Protein AF-0000000072583277 (afdb_homodimer)

pLDDT: mean 83.92, std 20.7, range [31.55, 98.88]

InterPro domains:
  IPR054241 Domain of unknown function DUF6968 [PF22302] (13-102)

Radius of gyration: 21.09 Å; Cα contacts (8 Å, |Δi|>4): 474; chains: 2; bounding box: 66×58×50 Å

Foldseek 3Di:
DLPQDDQAAWDDKDWDWDDDPPDIWIKIKTKHQKDQDPPVVQGIWIWMFMPRWDPRTIAIATDPDRVRRVLRVLQVVLVVCQVGVCVVVVHDPDGSVVVVGDHDDPPVRVCVSVVVVVVVVVVVVVVVVVVVD/DLPQDDQAAWDDKDWDWDDDPPDIWIKIKTKHQKDQDPPVVQGIWIWMFMPRWDPRTIAIATDPDRVRRVLRSLQVVLVVCQVGVCVVVVHDPDGSVVVVGDHDDPPVRVCVSVVVVVVVVVVVVVVVVVVVD

Structure (mmCIF, N/CA/C/O backbone):
data_AF-0000000072583277-model_v1
#
loop_
_entity.id
_entity.type
_entity.pdbx_description
1 polymer 'DUF6968 domain-containing protein'
#
loop_
_atom_site.group_PDB
_atom_site.id
_atom_site.type_symbol
_atom_site.label_atom_id
_atom_site.label_alt_id
_atom_site.label_comp_id
_atom_site.label_asym_id
_atom_site.label_entity_id
_atom_site.label_seq_id
_atom_site.pdbx_PDB_ins_code
_atom_site.Cartn_x
_atom_site.Cartn_y
_atom_site.Cartn_z
_atom_site.occupancy
_atom_site.B_iso_or_equiv
_atom_site.auth_seq_id
_atom_site.auth_comp_id
_atom_site.auth_asym_id
_atom_site.auth_atom_id
_atom_site.pdbx_PDB_model_num
ATOM 1 N N . MET A 1 1 ? 24.109 -17.047 -5.73 1 31.91 1 MET A N 1
ATOM 2 C CA . MET A 1 1 ? 23.344 -17.297 -4.516 1 31.91 1 MET A CA 1
ATOM 3 C C . MET A 1 1 ? 21.906 -16.828 -4.672 1 31.91 1 MET A C 1
ATOM 5 O O . MET A 1 1 ? 21.656 -15.711 -5.109 1 31.91 1 MET A O 1
ATOM 9 N N . LYS A 1 2 ? 20.953 -17.609 -5.016 1 43.53 2 LYS A N 1
ATOM 10 C CA . LYS A 1 2 ? 19.531 -17.359 -5.242 1 43.53 2 LYS A CA 1
ATOM 11 C C . LYS A 1 2 ? 18.953 -16.438 -4.172 1 43.53 2 LYS A C 1
ATOM 13 O O . LYS A 1 2 ? 18.984 -16.766 -2.986 1 43.53 2 LYS A O 1
ATOM 18 N N . ASN A 1 3 ? 19.125 -15.125 -4.168 1 52.81 3 ASN A N 1
ATOM 19 C CA . ASN A 1 3 ? 18.766 -14.266 -3.045 1 52.81 3 ASN A CA 1
ATOM 20 C C . ASN A 1 3 ? 17.297 -14.414 -2.678 1 52.81 3 ASN A C 1
ATOM 22 O O . ASN A 1 3 ? 16.422 -13.984 -3.428 1 52.81 3 ASN A O 1
ATOM 26 N N . THR A 1 4 ? 17 -15.531 -2.061 1 77.75 4 THR A N 1
ATOM 27 C CA . THR A 1 4 ? 15.68 -15.852 -1.528 1 77.75 4 THR A CA 1
ATOM 28 C C . THR A 1 4 ? 15.32 -14.914 -0.374 1 77.75 4 THR A C 1
ATOM 30 O O . THR A 1 4 ? 16.109 -14.758 0.565 1 77.75 4 THR A O 1
ATOM 33 N N . TYR A 1 5 ? 14.508 -14.008 -0.728 1 88.81 5 TYR A N 1
ATOM 34 C CA . TYR A 1 5 ? 13.992 -13.172 0.35 1 88.81 5 TYR A CA 1
ATOM 35 C C . TYR A 1 5 ? 13.148 -13.984 1.319 1 88.81 5 TYR A C 1
ATOM 37 O O . TYR A 1 5 ? 12.578 -15.016 0.941 1 88.81 5 TYR A O 1
ATOM 45 N N . ARG A 1 6 ? 13.32 -13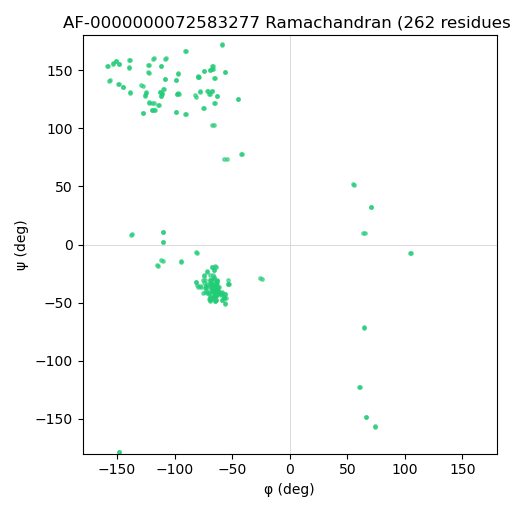.578 2.584 1 93.88 6 ARG A N 1
ATOM 46 C CA . ARG A 1 6 ? 12.43 -14.141 3.588 1 93.88 6 ARG A CA 1
ATOM 47 C C . ARG A 1 6 ? 11.281 -13.18 3.898 1 93.88 6 ARG A C 1
ATOM 49 O O . ARG A 1 6 ? 11.484 -11.969 3.984 1 93.88 6 ARG A O 1
ATOM 56 N N . LEU A 1 7 ? 10.133 -13.688 4.086 1 96.69 7 LEU A N 1
ATOM 57 C CA . LEU A 1 7 ? 8.93 -12.883 4.266 1 96.69 7 LEU A CA 1
ATOM 58 C C . LEU A 1 7 ? 8.992 -12.094 5.57 1 96.69 7 LEU A C 1
ATOM 60 O O . LEU A 1 7 ? 8.664 -10.898 5.598 1 96.69 7 LEU A O 1
ATOM 64 N N . GLY A 1 8 ? 9.539 -12.766 6.641 1 96.75 8 GLY A N 1
ATOM 65 C CA . GLY A 1 8 ? 9.531 -12.109 7.938 1 96.75 8 GLY A CA 1
ATOM 66 C C . GLY A 1 8 ? 8.141 -11.906 8.492 1 96.75 8 GLY A C 1
ATOM 67 O O . GLY A 1 8 ? 7.262 -12.758 8.32 1 96.75 8 GLY A O 1
ATOM 68 N N . THR A 1 9 ? 7.934 -10.82 9.273 1 97.88 9 THR A N 1
ATOM 69 C CA . THR A 1 9 ? 6.625 -10.531 9.852 1 97.88 9 THR A CA 1
ATOM 70 C C . THR A 1 9 ? 5.609 -10.211 8.766 1 97.88 9 THR A C 1
ATOM 72 O O . THR A 1 9 ? 5.809 -9.289 7.969 1 97.88 9 THR A O 1
ATOM 75 N N . ILE A 1 10 ? 4.562 -10.969 8.742 1 98.69 10 ILE A N 1
ATOM 76 C CA . ILE A 1 10 ? 3.5 -10.727 7.77 1 98.69 10 ILE A CA 1
ATOM 77 C C . ILE A 1 10 ? 2.635 -9.555 8.227 1 98.69 10 ILE A C 1
ATOM 79 O O . ILE A 1 10 ? 2.158 -9.539 9.367 1 98.69 10 ILE A O 1
ATOM 83 N N . ILE A 1 11 ? 2.4 -8.609 7.273 1 98.81 11 ILE A N 1
ATOM 84 C CA . ILE A 1 11 ? 1.641 -7.426 7.668 1 98.81 11 ILE A CA 1
ATOM 85 C C . ILE A 1 11 ? 0.31 -7.395 6.922 1 98.81 11 ILE A C 1
ATOM 87 O O . ILE A 1 11 ? -0.612 -6.676 7.312 1 98.81 11 ILE A O 1
ATOM 91 N N . ALA A 1 12 ? 0.167 -8.109 5.859 1 98.81 12 ALA A N 1
ATOM 92 C CA . ALA A 1 12 ? -1.067 -8.117 5.078 1 98.81 12 ALA A CA 1
ATOM 93 C C . ALA A 1 12 ? -1.178 -9.383 4.234 1 98.81 12 ALA A C 1
ATOM 95 O O . ALA A 1 12 ? -0.164 -9.984 3.869 1 98.81 12 ALA A O 1
ATOM 96 N N . GLU A 1 13 ? -2.396 -9.727 3.951 1 98.56 13 GLU A N 1
ATOM 97 C CA . GLU A 1 13 ? -2.654 -10.93 3.158 1 98.56 13 GLU A CA 1
ATOM 98 C C . GLU A 1 13 ? -3.945 -10.797 2.357 1 98.56 13 GLU A C 1
ATOM 100 O O . GLU A 1 13 ? -4.824 -10.008 2.713 1 98.56 13 GLU A O 1
ATOM 105 N N . ARG A 1 14 ? -4.02 -11.586 1.305 1 98.31 14 ARG A N 1
ATOM 106 C CA . ARG A 1 14 ? -5.215 -11.711 0.478 1 98.31 14 ARG A CA 1
ATOM 107 C C . ARG A 1 14 ? -5.328 -13.109 -0.113 1 98.31 14 ARG A C 1
ATOM 109 O O . ARG A 1 14 ? -4.328 -13.703 -0.525 1 98.31 14 ARG A O 1
ATOM 116 N N . GLU A 1 15 ? -6.492 -13.602 -0.102 1 97.75 15 GLU A N 1
ATOM 117 C CA . GLU A 1 15 ? -6.781 -14.867 -0.759 1 97.75 15 GLU A CA 1
ATOM 118 C C . GLU A 1 15 ? -7.637 -14.664 -2.004 1 97.75 15 GLU A C 1
ATOM 120 O O . GLU A 1 15 ? -8.617 -13.922 -1.973 1 97.75 15 GLU A O 1
ATOM 125 N N . ILE A 1 16 ? -7.25 -15.305 -3.057 1 97.38 16 ILE A N 1
ATOM 126 C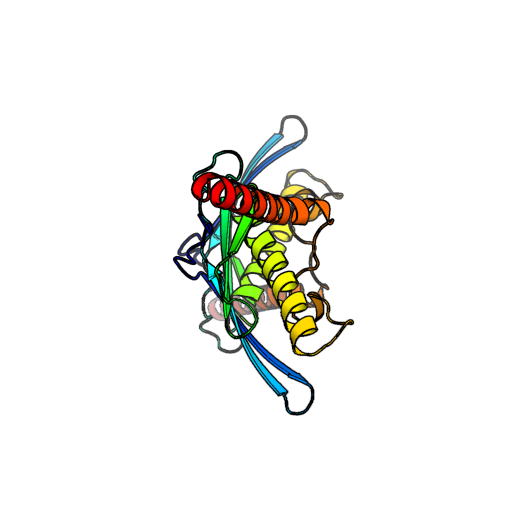 CA . ILE A 1 16 ? -7.973 -15.242 -4.32 1 97.38 16 ILE A CA 1
ATOM 127 C C . ILE A 1 16 ? -8.305 -16.656 -4.797 1 97.38 16 ILE A C 1
ATOM 129 O O . ILE A 1 16 ? -7.441 -17.531 -4.789 1 97.38 16 ILE A O 1
ATOM 133 N N . LEU A 1 17 ? -9.555 -16.859 -5.094 1 97 17 LEU A N 1
ATOM 134 C CA . LEU A 1 17 ? -9.961 -18.062 -5.824 1 97 17 LEU A CA 1
ATOM 135 C C . LEU A 1 17 ? -10.133 -17.75 -7.309 1 97 17 LEU A C 1
ATOM 137 O O . LEU A 1 17 ? -11.008 -16.984 -7.691 1 97 17 LEU A O 1
ATOM 141 N N . PHE A 1 18 ? -9.242 -18.375 -8.133 1 96.12 18 PHE A N 1
ATOM 142 C CA . PHE A 1 18 ? -9.305 -18.172 -9.57 1 96.12 18 PHE A CA 1
ATOM 143 C C . PHE A 1 18 ? -9.766 -19.438 -10.281 1 96.12 18 PHE A C 1
ATOM 145 O O . PHE A 1 18 ? -9.219 -20.516 -10.039 1 96.12 18 PHE A O 1
ATOM 152 N N . GLN A 1 19 ? -10.742 -19.203 -11.117 1 94.94 19 GLN A N 1
ATOM 153 C CA . GLN A 1 19 ? -11.32 -20.406 -11.734 1 94.94 19 GLN A CA 1
ATOM 154 C C . GLN A 1 19 ? -11.609 -20.156 -13.219 1 94.94 19 GLN A C 1
ATOM 156 O O . GLN A 1 19 ? -12.172 -19.125 -13.578 1 94.94 19 GLN A O 1
ATOM 161 N N . VAL A 1 20 ? -11.195 -21.031 -14.07 1 91.56 20 VAL A N 1
ATOM 162 C CA . VAL A 1 20 ? -11.547 -21.109 -15.484 1 91.56 20 VAL A CA 1
ATOM 163 C C . VAL A 1 20 ? -12.047 -22.516 -15.82 1 91.56 20 VAL A C 1
ATOM 165 O O . VAL A 1 20 ? -11.281 -23.484 -15.766 1 91.56 20 VAL A O 1
ATOM 168 N N . GLY A 1 21 ? -13.344 -22.672 -16.172 1 92.12 21 GLY A N 1
ATOM 169 C CA . GLY A 1 21 ? -13.914 -23.984 -16.359 1 92.12 21 GLY A CA 1
ATOM 170 C C . GLY A 1 21 ? -13.852 -24.859 -15.117 1 92.12 21 GLY A C 1
ATOM 171 O O . GLY A 1 21 ? -14.32 -24.453 -14.055 1 92.12 21 GLY A O 1
ATOM 172 N N . LYS A 1 22 ? -13.258 -25.984 -15.195 1 93.56 22 LYS A N 1
ATOM 173 C CA . LYS A 1 22 ? -13.18 -26.922 -14.086 1 93.56 22 LYS A CA 1
ATOM 174 C C . LYS A 1 22 ? -11.883 -26.75 -13.297 1 93.56 22 LYS A C 1
ATOM 176 O O . LYS A 1 22 ? -11.734 -27.281 -12.195 1 93.56 22 LYS A O 1
ATOM 181 N N . LYS A 1 23 ? -10.953 -26.031 -13.898 1 94.56 23 LYS A N 1
ATOM 182 C CA . LYS A 1 23 ? -9.664 -25.812 -13.258 1 94.56 23 LYS A CA 1
ATOM 183 C C . LYS A 1 23 ? -9.734 -24.672 -12.25 1 94.56 23 LYS A C 1
ATOM 185 O O . LYS A 1 23 ? -10.258 -23.594 -12.555 1 94.56 23 LYS A O 1
ATOM 190 N N . LYS A 1 24 ? -9.258 -24.953 -11 1 95.81 24 LYS A N 1
ATOM 191 C CA . LYS A 1 24 ? -9.328 -23.984 -9.914 1 95.81 24 LYS A CA 1
ATOM 192 C C . LYS A 1 24 ? -7.973 -23.812 -9.242 1 95.81 24 LYS A C 1
ATOM 194 O O . LYS A 1 24 ? -7.219 -24.766 -9.102 1 95.81 24 LYS A O 1
ATOM 199 N N . SER A 1 25 ? -7.605 -22.547 -8.953 1 96.31 25 SER A N 1
ATOM 200 C CA . SER A 1 25 ? -6.418 -22.219 -8.164 1 96.31 25 SER A CA 1
ATOM 201 C C . SER A 1 25 ? -6.777 -21.391 -6.938 1 96.31 25 SER A C 1
ATOM 203 O O . SER A 1 25 ? -7.441 -20.359 -7.051 1 96.31 25 SER A O 1
ATOM 205 N N . GLU A 1 26 ? -6.43 -21.891 -5.723 1 98 26 GLU A N 1
ATOM 206 C CA . GLU A 1 26 ? -6.488 -21.109 -4.488 1 98 26 GLU A CA 1
ATOM 207 C C . GLU A 1 26 ? -5.164 -20.391 -4.219 1 98 26 GLU A C 1
ATOM 209 O O . GLU A 1 26 ? -4.152 -21.047 -3.943 1 98 26 GLU A O 1
ATOM 214 N N . ILE A 1 27 ? -5.211 -19.141 -4.316 1 98.5 27 ILE A N 1
ATOM 215 C CA . ILE A 1 27 ? -3.988 -18.344 -4.293 1 98.5 27 ILE A CA 1
ATOM 216 C C . ILE A 1 27 ? -3.949 -17.5 -3.021 1 98.5 27 ILE A C 1
ATOM 218 O O . ILE A 1 27 ? -4.945 -16.875 -2.65 1 98.5 27 ILE A O 1
ATOM 222 N N . HIS A 1 28 ? -2.822 -17.531 -2.309 1 98.75 28 HIS A N 1
ATOM 223 C CA . HIS A 1 28 ? -2.611 -16.75 -1.089 1 98.75 28 HIS A CA 1
ATOM 224 C C . HIS A 1 28 ? -1.443 -15.789 -1.243 1 98.75 28 HIS A C 1
ATOM 226 O O . HIS A 1 28 ? -0.311 -16.203 -1.493 1 98.75 28 HIS A O 1
ATOM 232 N N . ILE A 1 29 ? -1.712 -14.5 -1.182 1 98.75 29 ILE A N 1
ATOM 233 C CA . ILE A 1 29 ? -0.699 -13.453 -1.266 1 98.75 29 ILE A CA 1
ATOM 234 C C . ILE A 1 29 ? -0.325 -12.977 0.138 1 98.75 29 ILE A C 1
ATOM 236 O O . ILE A 1 29 ? -1.2 -12.648 0.942 1 98.75 29 ILE A O 1
ATOM 240 N N . LYS A 1 30 ? 0.924 -12.93 0.442 1 98.88 30 LYS A N 1
ATOM 241 C CA . LYS A 1 30 ? 1.442 -12.492 1.734 1 98.88 30 LYS A CA 1
ATOM 242 C C . LYS A 1 30 ? 2.451 -11.359 1.568 1 98.88 30 LYS A C 1
ATOM 244 O O . LYS A 1 30 ? 3.355 -11.438 0.735 1 98.88 30 LYS A O 1
ATOM 249 N N . ILE A 1 31 ? 2.252 -10.344 2.322 1 98.88 31 ILE A N 1
ATOM 250 C CA . ILE A 1 31 ? 3.139 -9.188 2.311 1 98.88 31 ILE A CA 1
ATOM 251 C C . ILE A 1 31 ? 3.9 -9.109 3.631 1 98.88 31 ILE A C 1
ATOM 253 O O . ILE A 1 31 ? 3.297 -9.148 4.707 1 98.88 31 ILE A O 1
ATOM 257 N N . GLY A 1 32 ? 5.152 -9.008 3.533 1 98.75 32 GLY A N 1
ATOM 258 C CA . GLY A 1 32 ? 5.98 -8.852 4.719 1 98.75 32 GLY A CA 1
ATOM 259 C C . GLY A 1 32 ? 6.215 -7.398 5.094 1 98.75 32 GLY A C 1
ATOM 260 O O . GLY A 1 32 ? 5.906 -6.492 4.316 1 98.75 32 GLY A O 1
ATOM 261 N N . LYS A 1 33 ? 6.711 -7.227 6.289 1 98.81 33 LYS A N 1
ATOM 262 C CA . LYS A 1 33 ? 7.07 -5.883 6.738 1 98.81 33 LYS A CA 1
ATOM 263 C C . LYS A 1 33 ? 8.297 -5.363 5.992 1 98.81 33 LYS A C 1
ATOM 265 O O . LYS A 1 33 ? 9.305 -6.062 5.879 1 98.81 33 LYS A O 1
ATOM 270 N N . PRO A 1 34 ? 8.188 -4.125 5.441 1 98.56 34 PRO A N 1
ATOM 271 C CA . PRO A 1 34 ? 9.367 -3.553 4.797 1 98.56 34 PRO A CA 1
ATOM 272 C C . PRO A 1 34 ? 10.578 -3.488 5.73 1 98.56 34 PRO A C 1
ATOM 274 O O . PRO A 1 34 ? 10.414 -3.295 6.938 1 98.56 34 PRO A O 1
ATOM 277 N N . LYS A 1 35 ? 11.75 -3.623 5.078 1 97.19 35 LYS A N 1
ATOM 278 C CA . LYS A 1 35 ? 13.008 -3.609 5.82 1 97.19 35 LYS A CA 1
ATOM 279 C C . LYS A 1 35 ? 14.07 -2.818 5.07 1 97.19 35 LYS A C 1
ATOM 281 O O . LYS A 1 35 ? 14 -2.664 3.85 1 97.19 35 LYS A O 1
ATOM 286 N N . LEU A 1 36 ? 15.055 -2.4 5.875 1 95.81 36 LEU A N 1
ATOM 287 C CA . LEU A 1 36 ? 16.234 -1.824 5.25 1 95.81 36 LEU A CA 1
ATOM 288 C C . LEU A 1 36 ? 17.062 -2.902 4.559 1 95.81 36 LEU A C 1
ATOM 290 O O . LEU A 1 36 ? 17.25 -3.994 5.098 1 95.81 36 LEU A O 1
ATOM 294 N N . HIS A 1 37 ? 17.406 -2.531 3.32 1 91.69 37 HIS A N 1
ATOM 295 C CA . HIS A 1 37 ? 18.281 -3.453 2.59 1 91.69 37 HIS A CA 1
ATOM 296 C C . HIS A 1 37 ? 19.734 -3.303 3.021 1 91.69 37 HIS A C 1
ATOM 298 O O . HIS A 1 37 ? 20.203 -2.189 3.275 1 91.69 37 HIS A O 1
ATOM 304 N N . PRO A 1 38 ? 20.438 -4.422 3.049 1 87.56 38 PRO A N 1
ATOM 305 C CA . PRO A 1 38 ? 21.859 -4.324 3.428 1 87.56 38 PRO A CA 1
ATOM 306 C C . PRO A 1 38 ? 22.672 -3.498 2.441 1 87.56 38 PRO A C 1
ATOM 308 O O . PRO A 1 38 ? 23.656 -2.871 2.828 1 87.56 38 PRO A O 1
ATOM 311 N N . ASP A 1 39 ? 22.297 -3.584 1.162 1 85 39 ASP A N 1
ATOM 312 C CA . ASP A 1 39 ? 22.922 -2.752 0.135 1 85 39 ASP A CA 1
ATOM 313 C C . ASP A 1 39 ? 22.422 -1.312 0.218 1 85 39 ASP A C 1
ATOM 315 O O . ASP A 1 39 ? 21.234 -1.052 0.015 1 85 39 ASP A O 1
ATOM 319 N N . PRO A 1 40 ? 23.297 -0.367 0.481 1 83.44 40 PRO A N 1
ATOM 320 C CA . PRO A 1 40 ? 22.875 1.022 0.686 1 83.44 40 PRO A CA 1
ATOM 321 C C . PRO A 1 40 ? 22.266 1.645 -0.566 1 83.44 40 PRO A C 1
ATOM 323 O O . PRO A 1 40 ? 21.578 2.664 -0.478 1 83.44 40 PRO A O 1
ATOM 326 N N . VAL A 1 41 ? 22.516 1.048 -1.737 1 82.31 41 VAL A N 1
ATOM 327 C CA . VAL A 1 41 ? 21.953 1.561 -2.979 1 82.31 41 VAL A CA 1
ATOM 328 C C . VAL A 1 41 ? 20.453 1.252 -3.031 1 82.31 41 VAL A C 1
ATOM 330 O O . VAL A 1 41 ? 19.656 2.082 -3.475 1 82.31 41 VAL A O 1
ATOM 333 N N . ILE A 1 42 ? 19.844 0.098 -2.527 1 77.94 42 ILE A N 1
ATOM 334 C CA . ILE A 1 42 ? 18.469 -0.362 -2.586 1 77.94 42 ILE A CA 1
ATOM 335 C C . ILE A 1 42 ? 17.641 0.329 -1.498 1 77.94 42 ILE A C 1
ATOM 337 O O . ILE A 1 42 ? 16.5 0.722 -1.73 1 77.94 42 ILE A O 1
ATOM 341 N N . ARG A 1 43 ? 18.203 0.653 -0.368 1 89.12 43 ARG A N 1
ATOM 342 C CA . ARG A 1 43 ? 17.703 1.31 0.831 1 89.12 43 ARG A CA 1
ATOM 343 C C . ARG A 1 43 ? 16.625 0.46 1.507 1 89.12 43 ARG A C 1
ATOM 345 O O . ARG A 1 43 ? 16.938 -0.333 2.4 1 89.12 43 ARG A O 1
ATOM 352 N N . TRP A 1 44 ? 15.383 0.386 0.849 1 96.19 44 TRP A N 1
ATOM 353 C CA . TRP A 1 44 ? 14.305 -0.381 1.465 1 96.19 44 TRP A CA 1
ATOM 354 C C . TRP A 1 44 ? 13.812 -1.479 0.527 1 96.19 44 TRP A C 1
ATOM 356 O O . TRP A 1 44 ? 13.883 -1.336 -0.696 1 96.19 44 TRP A O 1
ATOM 366 N N . TYR A 1 45 ? 13.383 -2.57 1.131 1 96.38 45 TYR A N 1
ATOM 367 C CA . TYR A 1 45 ? 12.641 -3.553 0.348 1 96.38 45 TYR A CA 1
ATOM 368 C C . TYR A 1 45 ? 11.469 -4.109 1.146 1 96.38 45 TYR A C 1
ATOM 370 O O . TYR A 1 45 ? 11.477 -4.082 2.379 1 96.38 45 TYR A O 1
ATOM 378 N N . CYS A 1 46 ? 10.438 -4.531 0.49 1 98.38 46 CYS A N 1
ATOM 379 C CA . CYS A 1 46 ? 9.258 -5.195 1.04 1 98.38 46 CYS A CA 1
ATOM 380 C C . CYS A 1 46 ? 9.125 -6.609 0.495 1 98.38 46 CYS A C 1
ATOM 382 O O . CYS A 1 46 ? 8.953 -6.805 -0.71 1 98.38 46 CYS A O 1
ATOM 384 N N . PRO A 1 47 ? 9.242 -7.594 1.402 1 98.25 47 PRO A N 1
ATOM 385 C CA . PRO A 1 47 ? 9.094 -8.969 0.928 1 98.25 47 PRO A CA 1
ATOM 386 C C . PRO A 1 47 ? 7.641 -9.336 0.63 1 98.25 47 PRO A C 1
ATOM 388 O O . PRO A 1 47 ? 6.723 -8.805 1.263 1 98.25 47 PRO A O 1
ATOM 391 N N . LEU A 1 48 ? 7.453 -10.219 -0.337 1 98.5 48 LEU A N 1
ATOM 392 C CA . LEU A 1 48 ? 6.137 -10.766 -0.644 1 98.5 48 LEU A CA 1
ATOM 393 C C . LEU A 1 48 ? 6.25 -12.195 -1.16 1 98.5 48 LEU A C 1
ATOM 395 O O . LEU A 1 48 ? 7.305 -12.602 -1.653 1 98.5 48 LEU A O 1
ATOM 399 N N . GLN A 1 49 ? 5.211 -12.867 -0.982 1 98.38 49 GLN A N 1
ATOM 400 C CA . GLN A 1 49 ? 5.141 -14.25 -1.432 1 98.38 49 GLN A CA 1
ATOM 401 C C . GLN A 1 49 ? 3.742 -14.602 -1.926 1 98.38 49 GLN A C 1
ATOM 403 O O . GLN A 1 49 ? 2.746 -14.18 -1.333 1 98.38 49 GLN A O 1
ATOM 408 N N . ILE A 1 50 ? 3.711 -15.273 -3.025 1 98.31 50 ILE A N 1
ATOM 409 C CA . ILE A 1 50 ? 2.463 -15.789 -3.576 1 98.31 50 ILE A CA 1
ATOM 410 C C . ILE A 1 50 ? 2.479 -17.312 -3.547 1 98.31 50 ILE A C 1
ATOM 412 O O . ILE A 1 50 ? 3.375 -17.953 -4.113 1 98.31 50 ILE A O 1
ATOM 416 N N . ILE A 1 51 ? 1.517 -17.828 -2.848 1 98.25 51 ILE A N 1
ATOM 417 C CA . ILE A 1 51 ? 1.413 -19.281 -2.691 1 98.25 51 ILE A CA 1
ATOM 418 C C . ILE A 1 51 ? 0.222 -19.797 -3.492 1 98.25 51 ILE A C 1
ATOM 420 O O . ILE A 1 51 ? -0.838 -19.172 -3.52 1 98.25 51 ILE A O 1
ATOM 424 N N . GLY A 1 52 ? 0.366 -20.938 -4.09 1 97.81 52 GLY A N 1
ATOM 425 C CA . GLY A 1 52 ? -0.738 -21.578 -4.781 1 97.81 52 GLY A CA 1
ATOM 426 C C . GLY A 1 52 ? -0.627 -21.484 -6.293 1 97.81 52 GLY A C 1
ATOM 427 O O . GLY A 1 52 ? -1.432 -22.078 -7.016 1 97.81 52 GLY A O 1
ATOM 428 N N . ILE A 1 53 ? 0.385 -20.703 -6.762 1 96.38 53 ILE A N 1
ATOM 429 C CA . ILE A 1 53 ? 0.612 -20.578 -8.195 1 96.38 53 ILE A CA 1
ATOM 430 C C . ILE A 1 53 ? 2.059 -20.172 -8.461 1 96.38 53 ILE A C 1
ATOM 432 O O . ILE A 1 53 ? 2.658 -19.438 -7.668 1 96.38 53 ILE A O 1
ATOM 436 N N . GLY A 1 54 ? 2.664 -20.703 -9.445 1 93.75 54 GLY A N 1
ATOM 437 C CA . GLY A 1 54 ? 4.02 -20.312 -9.805 1 93.75 54 GLY A CA 1
ATOM 438 C C . GLY A 1 54 ? 5.066 -20.844 -8.852 1 93.75 54 GLY A C 1
ATOM 439 O O . GLY A 1 54 ? 4.922 -21.953 -8.312 1 93.75 54 GLY A O 1
ATOM 440 N N . SER A 1 55 ? 6.273 -20.25 -8.727 1 91.81 55 SER A N 1
ATOM 441 C CA . SER A 1 55 ? 7.418 -20.75 -7.973 1 91.81 55 SER A CA 1
ATOM 442 C C . SER A 1 55 ? 7.184 -20.641 -6.473 1 91.81 55 SER A C 1
ATOM 444 O O . SER A 1 55 ? 7.809 -21.344 -5.684 1 91.81 55 SER A O 1
ATOM 446 N N . GLU A 1 56 ? 6.441 -19.922 -5.941 1 95.44 56 GLU A N 1
ATOM 447 C CA . GLU A 1 56 ? 6.047 -19.641 -4.566 1 95.44 56 GLU A CA 1
ATOM 448 C C . GLU A 1 56 ? 7.215 -19.094 -3.758 1 95.44 56 GLU A C 1
ATOM 450 O O . GLU A 1 56 ? 7.156 -19.031 -2.527 1 95.44 56 GLU A O 1
ATOM 455 N N . LYS A 1 57 ? 8.289 -18.766 -4.434 1 95.69 57 LYS A N 1
ATOM 456 C CA . LYS A 1 57 ? 9.406 -18.125 -3.75 1 95.69 57 LYS A CA 1
ATOM 457 C C . LYS A 1 57 ? 9.039 -16.734 -3.27 1 95.69 57 LYS A C 1
ATOM 459 O O . LYS A 1 57 ? 8.148 -16.094 -3.834 1 95.69 57 LYS A O 1
ATOM 464 N N . ALA A 1 58 ? 9.727 -16.297 -2.215 1 97.06 58 ALA A N 1
ATOM 465 C CA . ALA A 1 58 ? 9.555 -14.914 -1.768 1 97.06 58 ALA A CA 1
ATOM 466 C C . ALA A 1 58 ? 10.344 -13.953 -2.643 1 97.06 58 ALA A C 1
ATOM 468 O O . ALA A 1 58 ? 11.43 -14.289 -3.133 1 97.06 58 ALA A O 1
ATOM 469 N N . HIS A 1 59 ? 9.773 -12.82 -2.855 1 96.06 59 HIS A N 1
ATOM 470 C CA . HIS A 1 59 ? 10.375 -11.742 -3.637 1 96.06 59 HIS A CA 1
ATOM 471 C C . HIS A 1 59 ? 10.586 -10.492 -2.787 1 96.06 59 HIS A C 1
ATOM 473 O O . HIS A 1 59 ? 10.031 -10.383 -1.689 1 96.06 59 HIS A O 1
ATOM 479 N N . GLY A 1 60 ? 11.406 -9.664 -3.211 1 95.31 60 GLY A N 1
ATOM 480 C CA . GLY A 1 60 ? 11.609 -8.359 -2.596 1 95.31 60 GLY A CA 1
ATOM 481 C C . GLY A 1 60 ? 11.32 -7.203 -3.535 1 95.31 60 GLY A C 1
ATOM 482 O O . GLY A 1 60 ? 11.891 -7.125 -4.625 1 95.31 60 GLY A O 1
ATOM 483 N N . ALA A 1 61 ? 10.422 -6.348 -3.174 1 96.31 61 ALA A N 1
ATOM 484 C CA . ALA A 1 61 ? 10.148 -5.133 -3.932 1 96.31 61 ALA A CA 1
ATOM 485 C C . ALA A 1 61 ? 10.891 -3.936 -3.342 1 96.31 61 ALA A C 1
ATOM 487 O O . ALA A 1 61 ? 10.75 -3.633 -2.154 1 96.31 61 ALA A O 1
ATOM 488 N N . PHE A 1 62 ? 11.578 -3.209 -4.156 1 95.19 62 PHE A N 1
ATOM 489 C CA . PHE A 1 62 ? 12.469 -2.166 -3.66 1 95.19 62 PHE A CA 1
ATOM 490 C C . PHE A 1 62 ? 11.789 -0.804 -3.707 1 95.19 62 PHE A C 1
ATOM 492 O O . PHE A 1 62 ? 10.977 -0.54 -4.598 1 95.19 62 PHE A O 1
ATOM 499 N N . GLY A 1 63 ? 12.172 0.039 -2.689 1 93.62 63 GLY A N 1
ATOM 500 C CA . GLY A 1 63 ? 11.641 1.39 -2.627 1 93.62 63 GLY A CA 1
ATOM 501 C C . GLY A 1 63 ? 12.562 2.365 -1.919 1 93.62 63 GLY A C 1
ATOM 502 O O . GLY A 1 63 ? 13.398 1.96 -1.107 1 93.62 63 GLY A O 1
ATOM 503 N N . SER A 1 64 ? 12.406 3.623 -2.25 1 93.81 64 SER A N 1
ATOM 504 C CA . SER A 1 64 ? 13.227 4.672 -1.654 1 93.81 64 SER A CA 1
ATOM 505 C C . SER A 1 64 ? 12.945 4.816 -0.162 1 93.81 64 SER A C 1
ATOM 507 O O . SER A 1 64 ? 13.789 5.305 0.591 1 93.81 64 SER A O 1
ATOM 509 N N . ASP A 1 65 ? 11.812 4.395 0.322 1 95.88 65 ASP A N 1
ATOM 510 C CA . ASP A 1 65 ? 11.422 4.297 1.727 1 95.88 65 ASP A CA 1
ATOM 511 C C . ASP A 1 65 ? 10.469 3.129 1.953 1 95.88 65 ASP A C 1
ATOM 513 O O . ASP A 1 65 ? 10.156 2.383 1.021 1 95.88 65 ASP A O 1
ATOM 517 N N . SER A 1 66 ? 10.055 2.99 3.186 1 98.31 66 SER A N 1
ATOM 518 C CA . SER A 1 66 ? 9.25 1.826 3.523 1 98.31 66 SER A CA 1
ATOM 519 C C . SER A 1 66 ? 7.863 1.91 2.883 1 98.31 66 SER A C 1
ATOM 521 O O . SER A 1 66 ? 7.293 0.89 2.494 1 98.31 66 SER A O 1
ATOM 523 N N . ILE A 1 67 ? 7.277 3.117 2.668 1 98.5 67 ILE A N 1
ATOM 524 C CA . ILE A 1 67 ? 5.98 3.285 2.02 1 98.5 67 ILE A CA 1
ATOM 525 C C . ILE A 1 67 ? 6.098 2.928 0.539 1 98.5 67 ILE A C 1
ATOM 527 O O . ILE A 1 67 ? 5.285 2.162 0.015 1 98.5 67 ILE A O 1
ATOM 531 N N . ARG A 1 68 ? 7.113 3.42 -0.114 1 96.62 68 ARG A N 1
ATOM 532 C CA . ARG A 1 68 ? 7.316 3.119 -1.527 1 96.62 68 ARG A CA 1
ATOM 533 C C . ARG A 1 68 ? 7.57 1.632 -1.74 1 96.62 68 ARG A C 1
ATOM 535 O O . ARG A 1 68 ? 7.125 1.057 -2.736 1 96.62 68 ARG A O 1
ATOM 542 N N . ALA A 1 69 ? 8.289 1.035 -0.814 1 97.56 69 ALA A N 1
ATOM 543 C CA . ALA A 1 69 ? 8.555 -0.396 -0.925 1 97.56 69 ALA A CA 1
ATOM 544 C C . ALA A 1 69 ? 7.258 -1.2 -0.9 1 97.56 69 ALA A C 1
ATOM 546 O O . ALA A 1 69 ? 7.102 -2.16 -1.659 1 97.56 69 ALA A O 1
ATOM 547 N N . ILE A 1 70 ? 6.32 -0.818 -0.029 1 98.56 70 ILE A N 1
ATOM 548 C CA . ILE A 1 70 ? 5.039 -1.512 0.034 1 98.56 70 ILE A CA 1
ATOM 549 C C . ILE A 1 70 ? 4.281 -1.312 -1.274 1 98.56 70 ILE A C 1
ATOM 551 O O . ILE A 1 70 ? 3.707 -2.26 -1.818 1 98.56 70 ILE A O 1
ATOM 555 N N . GLU A 1 71 ? 4.277 -0.082 -1.756 1 96.69 71 GLU A N 1
ATOM 556 C CA . GLU A 1 71 ? 3.615 0.193 -3.027 1 96.69 71 GLU A CA 1
ATOM 557 C C . GLU A 1 71 ? 4.176 -0.688 -4.141 1 96.69 71 GLU A C 1
ATOM 559 O O . GLU A 1 71 ? 3.418 -1.24 -4.941 1 96.69 71 GLU A O 1
ATOM 564 N N . MET A 1 72 ? 5.457 -0.82 -4.148 1 96.12 72 MET A N 1
ATOM 565 C CA . MET A 1 72 ? 6.109 -1.638 -5.168 1 96.12 72 MET A CA 1
ATOM 566 C C . MET A 1 72 ? 5.77 -3.113 -4.984 1 96.12 72 MET A C 1
ATOM 568 O O . MET A 1 72 ? 5.625 -3.848 -5.961 1 96.12 72 MET A O 1
ATOM 572 N N . ALA A 1 73 ? 5.629 -3.512 -3.779 1 97.88 73 ALA A N 1
ATOM 573 C CA . ALA A 1 73 ? 5.262 -4.898 -3.506 1 97.88 73 ALA A CA 1
ATOM 574 C C . ALA A 1 73 ? 3.873 -5.219 -4.047 1 97.88 73 ALA A C 1
ATOM 576 O O . ALA A 1 73 ? 3.643 -6.305 -4.586 1 97.88 73 ALA A O 1
ATOM 577 N N . PHE A 1 74 ? 2.9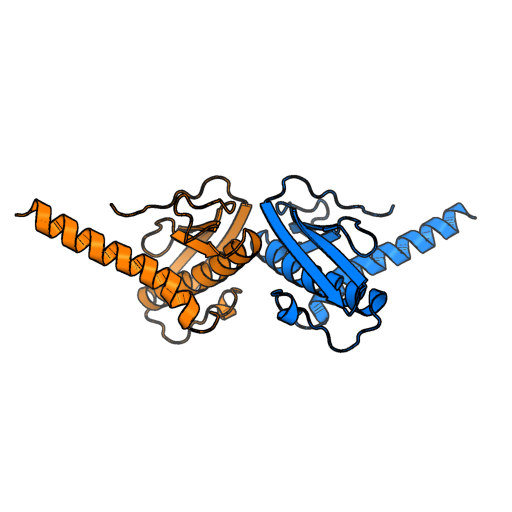9 -4.258 -3.898 1 97.94 74 PHE A N 1
ATOM 578 C CA . PHE A 1 74 ? 1.645 -4.469 -4.422 1 97.94 74 PHE A CA 1
ATOM 579 C C . PHE A 1 74 ? 1.663 -4.562 -5.941 1 97.94 74 PHE A C 1
ATOM 581 O O . PHE A 1 74 ? 0.995 -5.422 -6.523 1 97.94 74 PHE A O 1
ATOM 588 N N . GLN A 1 75 ? 2.424 -3.738 -6.531 1 96.62 75 GLN A N 1
ATOM 589 C CA . GLN A 1 75 ? 2.551 -3.787 -7.984 1 96.62 75 GLN A CA 1
ATOM 590 C C . GLN A 1 75 ? 3.176 -5.102 -8.438 1 96.62 75 GLN A C 1
ATOM 592 O O . GLN A 1 75 ? 2.689 -5.734 -9.383 1 96.62 75 GLN A O 1
ATOM 597 N N . MET A 1 76 ? 4.199 -5.48 -7.754 1 96.69 76 MET A N 1
ATOM 598 C CA . MET A 1 76 ? 4.898 -6.719 -8.086 1 96.69 76 MET A CA 1
ATOM 599 C C . MET A 1 76 ? 3.979 -7.922 -7.918 1 96.69 76 MET A C 1
ATOM 601 O O . MET A 1 76 ? 3.965 -8.82 -8.766 1 96.69 76 MET A O 1
ATOM 605 N N . ALA A 1 77 ? 3.213 -7.934 -6.855 1 97.69 77 ALA A N 1
ATOM 606 C CA . ALA A 1 77 ? 2.268 -9.023 -6.637 1 97.69 77 ALA A CA 1
ATOM 607 C C . ALA A 1 77 ? 1.306 -9.164 -7.812 1 97.69 77 ALA A C 1
ATOM 609 O O . ALA A 1 77 ? 1.075 -10.266 -8.312 1 97.69 77 ALA A O 1
ATOM 610 N N . GLY A 1 78 ? 0.763 -7.992 -8.266 1 97 78 GLY A N 1
ATOM 611 C CA . GLY A 1 78 ? -0.137 -8.016 -9.406 1 97 78 GLY A CA 1
ATOM 612 C C . GLY A 1 78 ? 0.504 -8.57 -10.656 1 97 78 GLY A C 1
ATOM 613 O O . GLY A 1 78 ? -0.097 -9.391 -11.359 1 97 78 GLY A O 1
ATOM 614 N N . LEU A 1 79 ? 1.708 -8.164 -10.898 1 96.12 79 LEU A N 1
ATOM 615 C CA . LEU A 1 79 ? 2.42 -8.586 -12.102 1 96.12 79 LEU A CA 1
ATOM 616 C C . LEU A 1 79 ? 2.719 -10.078 -12.055 1 96.12 79 LEU A C 1
ATOM 618 O O . LEU A 1 79 ? 2.537 -10.781 -13.055 1 96.12 79 LEU A O 1
ATOM 622 N N . LEU A 1 80 ? 3.188 -10.523 -10.906 1 96.69 80 LEU A N 1
ATOM 623 C CA . LEU A 1 80 ? 3.502 -11.938 -10.75 1 96.69 80 LEU A CA 1
ATOM 624 C C . LEU A 1 80 ? 2.252 -12.789 -10.914 1 96.69 80 LEU A C 1
ATOM 626 O O . LEU A 1 80 ? 2.289 -13.828 -11.578 1 96.69 80 LEU A O 1
ATOM 630 N N . LEU A 1 81 ? 1.142 -12.32 -10.391 1 97.19 81 LEU A N 1
ATOM 631 C CA . LEU A 1 81 ? -0.117 -13.055 -10.484 1 97.19 81 LEU A CA 1
ATOM 632 C C . LEU A 1 81 ? -0.579 -13.156 -11.938 1 97.19 81 LEU A C 1
ATOM 634 O O . LEU A 1 81 ? -0.948 -14.234 -12.398 1 97.19 81 LEU A O 1
ATOM 638 N N . VAL A 1 82 ? -0.564 -12.031 -12.586 1 96.38 82 VAL A N 1
ATOM 639 C CA . VAL A 1 82 ? -0.995 -12.008 -13.984 1 96.38 82 VAL A CA 1
ATOM 640 C C . VAL A 1 82 ? -0.129 -12.953 -14.805 1 96.38 82 VAL A C 1
ATOM 642 O O . VAL A 1 82 ? -0.646 -13.758 -15.586 1 96.38 82 VAL A O 1
ATOM 645 N N . ARG A 1 83 ? 1.187 -12.859 -14.633 1 96.5 83 ARG A N 1
ATOM 646 C CA . ARG A 1 83 ? 2.125 -13.711 -15.359 1 96.5 83 ARG A CA 1
ATOM 647 C C . ARG A 1 83 ? 1.819 -15.188 -15.125 1 96.5 83 ARG A C 1
ATOM 649 O O . ARG A 1 83 ? 1.672 -15.953 -16.078 1 96.5 83 ARG A O 1
ATOM 656 N N . ASP A 1 84 ? 1.694 -15.578 -13.867 1 96.88 84 ASP A N 1
ATOM 657 C CA . ASP A 1 84 ? 1.569 -16.984 -13.516 1 96.88 84 ASP A CA 1
ATOM 658 C C . ASP A 1 84 ? 0.19 -17.531 -13.891 1 96.88 84 ASP A C 1
ATOM 660 O O . ASP A 1 84 ? 0.066 -18.656 -14.352 1 96.88 84 ASP A O 1
ATOM 664 N N . ILE A 1 85 ? -0.859 -16.703 -13.711 1 96.88 85 ILE A N 1
ATOM 665 C CA . ILE A 1 85 ? -2.209 -17.141 -14.055 1 96.88 85 ILE A CA 1
ATOM 666 C C . ILE A 1 85 ? -2.338 -17.281 -15.562 1 96.88 85 ILE A C 1
ATOM 668 O O . ILE A 1 85 ? -2.879 -18.266 -16.062 1 96.88 85 ILE A O 1
ATOM 672 N N . GLN A 1 86 ? -1.868 -16.266 -16.266 1 96.81 86 GLN A N 1
ATOM 673 C CA . GLN A 1 86 ? -1.957 -16.328 -17.734 1 96.81 86 GLN A CA 1
ATOM 674 C C . GLN A 1 86 ? -1.229 -17.547 -18.281 1 96.81 86 GLN A C 1
ATOM 676 O O . GLN A 1 86 ? -1.722 -18.203 -19.203 1 96.81 86 GLN A O 1
ATOM 681 N N . LYS A 1 87 ? -0.102 -17.812 -17.719 1 96.31 87 LYS A N 1
ATOM 682 C CA . LYS A 1 87 ? 0.664 -18.984 -18.141 1 96.31 87 LYS A CA 1
ATOM 683 C C . LYS A 1 87 ? -0.091 -20.266 -17.844 1 96.31 87 LYS A C 1
ATOM 685 O O . LYS A 1 87 ? -0.209 -21.141 -18.703 1 96.31 87 LYS A O 1
ATOM 690 N N . LEU A 1 88 ? -0.611 -20.375 -16.625 1 96.06 88 LEU A N 1
ATOM 691 C CA . LEU A 1 88 ? -1.25 -21.609 -16.172 1 96.06 88 LEU A CA 1
ATOM 692 C C . LEU A 1 88 ? -2.561 -21.844 -16.922 1 96.06 88 LEU A C 1
ATOM 694 O O . LEU A 1 88 ? -2.893 -22.984 -17.25 1 96.06 88 LEU A O 1
ATOM 698 N N . TYR A 1 89 ? -3.244 -20.812 -17.266 1 96.06 89 TYR A N 1
ATOM 699 C CA . TYR A 1 89 ? -4.586 -20.953 -17.828 1 96.06 89 TYR A CA 1
ATOM 700 C C . TYR A 1 89 ? -4.602 -20.594 -19.312 1 96.06 89 TYR A C 1
ATOM 702 O O . TYR A 1 89 ? -5.656 -20.609 -19.938 1 96.06 89 TYR A O 1
ATOM 710 N N . ASN A 1 90 ? -3.447 -20.297 -19.75 1 95.25 90 ASN A N 1
ATOM 711 C CA . ASN A 1 90 ? -3.305 -19.938 -21.156 1 95.25 90 ASN A CA 1
ATOM 712 C C . ASN A 1 90 ? -4.23 -18.781 -21.547 1 95.25 90 ASN A C 1
ATOM 714 O O . ASN A 1 90 ? -4.996 -18.891 -22.5 1 95.25 90 ASN A O 1
ATOM 718 N N . LEU A 1 91 ? -4.133 -17.703 -20.734 1 95.19 91 LEU A N 1
ATOM 719 C CA . LEU A 1 91 ? -4.887 -16.469 -20.969 1 95.19 91 LEU A CA 1
ATOM 720 C C . LEU A 1 91 ? -3.967 -15.359 -21.453 1 95.19 91 LEU A C 1
ATOM 722 O O . LEU A 1 91 ? -2.748 -15.438 -21.297 1 95.19 91 LEU A O 1
ATOM 726 N N . ASN A 1 92 ? -4.605 -14.305 -22.125 1 94.88 92 ASN A N 1
ATOM 727 C CA . ASN A 1 92 ? -3.785 -13.188 -22.594 1 94.88 92 ASN A CA 1
ATOM 728 C C . ASN A 1 92 ? -4.457 -11.844 -22.312 1 94.88 92 ASN A C 1
ATOM 730 O O . ASN A 1 92 ? -3.992 -10.805 -22.781 1 94.88 92 ASN A O 1
ATOM 734 N N . TRP A 1 93 ? -5.527 -11.859 -21.562 1 95.38 93 TRP A N 1
ATOM 735 C CA . TRP A 1 93 ? -6.301 -10.633 -21.375 1 95.38 93 TRP A CA 1
ATOM 736 C C . TRP A 1 93 ? -6.184 -10.133 -19.938 1 95.38 93 TRP A C 1
ATOM 738 O O . TRP A 1 93 ? -6.602 -9.016 -19.625 1 95.38 93 TRP A O 1
ATOM 748 N N . LEU A 1 94 ? -5.676 -10.922 -19 1 95.31 94 LEU A N 1
ATOM 749 C CA . LEU A 1 94 ? -5.672 -10.625 -17.578 1 95.31 94 LEU A CA 1
ATOM 750 C C . LEU A 1 94 ? -4.75 -9.445 -17.266 1 95.31 94 LEU A C 1
ATOM 752 O O . LEU A 1 94 ? -3.639 -9.375 -17.797 1 95.31 94 LEU A O 1
ATOM 756 N N . LYS A 1 95 ? -5.289 -8.547 -16.5 1 95.56 95 LYS A N 1
ATOM 757 C CA . LYS A 1 95 ? -4.523 -7.402 -16.016 1 95.56 95 LYS A CA 1
ATOM 758 C C . LYS A 1 95 ? -4.531 -7.336 -14.492 1 95.56 95 LYS A C 1
ATOM 760 O O . LYS A 1 95 ? -5.445 -7.859 -13.852 1 95.56 95 LYS A O 1
ATOM 765 N N . PRO A 1 96 ? -3.479 -6.695 -13.922 1 96.38 96 PRO A N 1
ATOM 766 C CA . PRO A 1 96 ? -3.43 -6.594 -12.461 1 96.38 96 PRO A CA 1
ATOM 767 C C . PRO A 1 96 ? -4.703 -5.996 -11.867 1 96.38 96 PRO A C 1
ATOM 769 O O . PRO A 1 96 ? -5.16 -6.434 -10.812 1 96.38 96 PRO A O 1
ATOM 772 N N . GLU A 1 97 ? -5.32 -5.082 -12.578 1 93.88 97 GLU A N 1
ATOM 773 C CA . GLU A 1 97 ? -6.508 -4.391 -12.086 1 93.88 97 GLU A CA 1
ATOM 774 C C . GLU A 1 97 ? -7.68 -5.352 -11.93 1 93.88 97 GLU A C 1
ATOM 776 O O . GLU A 1 97 ? -8.555 -5.137 -11.086 1 93.88 97 GLU A O 1
ATOM 781 N N . HIS A 1 98 ? -7.672 -6.383 -12.719 1 94.88 98 HIS A N 1
ATOM 782 C CA . HIS A 1 98 ? -8.719 -7.395 -12.609 1 94.88 98 HIS A CA 1
ATOM 783 C C . HIS A 1 98 ? -8.609 -8.164 -11.297 1 94.88 98 HIS A C 1
ATOM 785 O O . HIS A 1 98 ? -9.57 -8.805 -10.867 1 94.88 98 HIS A O 1
ATOM 791 N N . LEU A 1 99 ? -7.422 -8.094 -10.695 1 94.75 99 LEU A N 1
ATOM 792 C CA . LEU A 1 99 ? -7.156 -8.82 -9.461 1 94.75 99 LEU A CA 1
ATOM 793 C C . LEU A 1 99 ? -7.02 -7.863 -8.281 1 94.75 99 LEU A C 1
ATOM 795 O O . LEU A 1 99 ? -6.488 -8.234 -7.234 1 94.75 99 LEU A O 1
ATOM 799 N N . TYR A 1 100 ? -7.371 -6.598 -8.484 1 93.38 100 TYR A N 1
ATOM 800 C CA . TYR A 1 100 ? -7.441 -5.547 -7.477 1 93.38 100 TYR A CA 1
ATOM 801 C C . TYR A 1 100 ? -6.047 -5.148 -7.008 1 93.38 100 TYR A C 1
ATOM 803 O O . TYR A 1 100 ? -5.84 -4.867 -5.824 1 93.38 100 TYR A O 1
ATOM 811 N N . PHE A 1 101 ? -5.105 -5.234 -7.934 1 96 101 PHE A N 1
ATOM 812 C CA . PHE A 1 101 ? -3.768 -4.699 -7.711 1 96 101 PHE A CA 1
ATOM 813 C C . PHE A 1 101 ? -3.506 -3.502 -8.617 1 96 101 PHE A C 1
ATOM 815 O O . PHE A 1 101 ? -4.137 -3.361 -9.664 1 96 101 PHE A O 1
ATOM 822 N N . PRO A 1 102 ? -2.611 -2.662 -8.133 1 92.75 102 PRO A N 1
ATOM 823 C CA . PRO A 1 102 ? -2.344 -1.482 -8.961 1 92.75 102 PRO A CA 1
ATOM 824 C C . PRO A 1 102 ? -1.621 -1.826 -10.258 1 92.75 102 PRO A C 1
ATOM 826 O O . PRO A 1 102 ? -0.869 -2.803 -10.312 1 92.75 102 PRO A O 1
ATOM 829 N N . PRO A 1 103 ? -1.903 -1.001 -11.258 1 88.5 103 PRO A N 1
ATOM 830 C CA . PRO A 1 103 ? -1.151 -1.18 -12.5 1 88.5 103 PRO A CA 1
ATOM 831 C C . PRO A 1 103 ? 0.329 -0.837 -12.352 1 88.5 103 PRO A C 1
ATOM 833 O O . PRO A 1 103 ? 0.702 -0.075 -11.453 1 88.5 103 PRO A O 1
ATOM 836 N N . PRO A 1 104 ? 1.14 -1.512 -13.172 1 80.5 104 PRO A N 1
ATOM 837 C CA . PRO A 1 104 ? 2.57 -1.208 -13.094 1 80.5 104 PRO A CA 1
ATOM 838 C C . PRO A 1 104 ? 2.891 0.233 -13.484 1 80.5 104 PRO A C 1
ATOM 840 O O . PRO A 1 104 ? 2.217 0.807 -14.352 1 80.5 104 PRO A O 1
ATOM 843 N N . ASN A 1 105 ? 3.617 0.851 -12.547 1 72.12 105 ASN A N 1
ATOM 844 C CA . ASN A 1 105 ? 4.098 2.16 -12.977 1 72.12 105 ASN A CA 1
ATOM 845 C C . ASN A 1 105 ? 4.957 2.057 -14.234 1 72.12 105 ASN A C 1
ATOM 847 O O . ASN A 1 105 ? 5.328 0.957 -14.648 1 72.12 105 ASN A O 1
ATOM 851 N N . ASN A 1 106 ? 5.352 3.107 -14.844 1 56.72 106 ASN A N 1
ATOM 852 C CA . ASN A 1 106 ? 6.145 3.084 -16.062 1 56.72 106 ASN A CA 1
ATOM 853 C C . ASN A 1 106 ? 7.281 2.074 -15.984 1 56.72 106 ASN A C 1
ATOM 855 O O . ASN A 1 106 ? 7.785 1.789 -14.891 1 56.72 106 ASN A O 1
ATOM 859 N N . LEU A 1 107 ? 7.383 1.113 -16.984 1 47.19 107 LEU A N 1
ATOM 860 C CA . LEU A 1 107 ? 8.281 0.009 -17.281 1 47.19 107 LEU A CA 1
ATOM 861 C C . LEU A 1 107 ? 9.664 0.248 -16.672 1 47.19 107 LEU A C 1
ATOM 863 O O . LEU A 1 107 ? 10.344 -0.7 -16.281 1 47.19 107 LEU A O 1
ATOM 867 N N . GLU A 1 108 ? 9.938 1.404 -16.578 1 47 108 GLU A N 1
ATOM 868 C CA . GLU A 1 108 ? 11.312 1.675 -16.188 1 47 108 GLU A CA 1
ATOM 869 C C . GLU A 1 108 ? 11.57 1.256 -14.742 1 47 108 GLU A C 1
ATOM 871 O O . GLU A 1 108 ? 12.633 0.721 -14.422 1 47 108 GLU A O 1
ATOM 876 N N . GLU A 1 109 ? 10.609 1.451 -13.938 1 51.03 109 GLU A N 1
ATOM 877 C CA . GLU A 1 109 ? 10.852 1.154 -12.531 1 51.03 109 GLU A CA 1
ATOM 878 C C . GLU A 1 109 ? 10.812 -0.348 -12.266 1 51.03 109 GLU A C 1
ATOM 880 O O . GLU A 1 109 ? 11.578 -0.864 -11.453 1 51.03 109 GLU A O 1
ATOM 885 N N . LEU A 1 110 ? 9.953 -1.027 -12.945 1 52.97 110 LEU A N 1
ATOM 886 C CA . LEU A 1 110 ? 9.891 -2.48 -12.836 1 52.97 110 LEU A CA 1
ATOM 887 C C . LEU A 1 110 ? 11.188 -3.123 -13.312 1 52.97 110 LEU A C 1
ATOM 889 O O . LEU A 1 110 ? 11.602 -4.156 -12.781 1 52.97 110 LEU A O 1
ATOM 893 N N . SER A 1 111 ? 11.758 -2.385 -14.297 1 51.69 111 SER A N 1
ATOM 894 C CA . SER A 1 111 ? 13.016 -2.871 -14.844 1 51.69 111 SER A CA 1
ATOM 895 C C . SER A 1 111 ? 14.109 -2.916 -13.781 1 51.69 111 SER A C 1
ATOM 897 O O . SER A 1 111 ? 14.938 -3.828 -13.773 1 51.69 111 SER A O 1
ATOM 899 N N . LYS A 1 112 ? 14.023 -1.921 -12.953 1 50.91 112 LYS A N 1
ATOM 900 C CA . LYS A 1 112 ? 15.055 -1.947 -11.922 1 50.91 112 LYS A CA 1
ATOM 901 C C . LYS A 1 112 ? 14.883 -3.154 -11.008 1 50.91 112 LYS A C 1
ATOM 903 O O . LYS A 1 112 ? 15.867 -3.785 -10.609 1 50.91 112 LYS A O 1
ATOM 908 N N . ASN A 1 113 ? 13.656 -3.385 -10.75 1 53.22 113 ASN A N 1
ATOM 909 C CA . ASN A 1 113 ? 13.375 -4.566 -9.938 1 53.22 113 ASN A CA 1
ATOM 910 C C . ASN A 1 113 ? 13.742 -5.852 -10.672 1 53.22 113 ASN A C 1
ATOM 912 O O . ASN A 1 113 ? 14.312 -6.77 -10.078 1 53.22 113 ASN A O 1
ATOM 916 N N . GLU A 1 114 ? 13.352 -5.824 -11.922 1 51.69 114 GLU A N 1
ATOM 917 C CA . GLU A 1 114 ? 13.711 -6.965 -12.758 1 51.69 114 GLU A CA 1
ATOM 918 C C . GLU A 1 114 ? 15.211 -7.004 -13.031 1 51.69 114 GLU A C 1
ATOM 920 O O . GLU A 1 114 ? 15.82 -8.078 -13.031 1 51.69 114 GLU A O 1
ATOM 925 N N . ILE A 1 115 ? 15.711 -5.789 -13.367 1 49.16 115 ILE A N 1
ATOM 926 C CA . ILE A 1 115 ? 17.141 -5.715 -13.68 1 49.16 115 ILE A CA 1
ATOM 927 C C . ILE A 1 115 ? 17.953 -6.238 -12.492 1 49.16 115 ILE A C 1
ATOM 929 O O . ILE A 1 115 ? 18.906 -6.984 -12.672 1 49.16 115 ILE A O 1
ATOM 933 N N . HIS A 1 116 ? 17.484 -5.742 -11.414 1 50.31 116 HIS A N 1
ATOM 934 C CA . HIS A 1 116 ? 18.203 -6.266 -10.258 1 50.31 116 HIS A CA 1
ATOM 935 C C . HIS A 1 116 ? 18 -7.77 -10.125 1 50.31 116 HIS A C 1
ATOM 937 O O . HIS A 1 116 ? 18.938 -8.5 -9.797 1 50.31 116 HIS A O 1
ATOM 943 N N . LEU A 1 117 ? 16.781 -8.055 -10.578 1 48.25 117 LEU A N 1
ATOM 944 C CA . LEU A 1 117 ? 16.516 -9.484 -10.586 1 48.25 117 LEU A CA 1
ATOM 945 C C . LEU A 1 117 ? 17.359 -10.195 -11.641 1 48.25 117 LEU A C 1
ATOM 947 O O . LEU A 1 117 ? 17.891 -11.281 -11.391 1 48.25 117 LEU A O 1
ATOM 951 N N . GLN A 1 118 ? 17.422 -9.547 -12.758 1 48.06 118 GLN A N 1
ATOM 952 C CA . GLN A 1 118 ? 18.172 -10.156 -13.844 1 48.06 118 GLN A CA 1
ATOM 953 C C . GLN A 1 118 ? 19.672 -10.164 -13.531 1 48.06 118 GLN A C 1
ATOM 955 O O . GLN A 1 118 ? 20.375 -11.125 -13.859 1 48.06 118 GLN A O 1
ATOM 960 N N . LYS A 1 119 ? 20.078 -8.961 -13.117 1 48.44 119 LYS A N 1
ATOM 961 C CA . LYS A 1 119 ? 21.5 -8.898 -12.82 1 48.44 119 LYS A CA 1
ATOM 962 C C . LYS A 1 119 ? 21.906 -10.008 -11.852 1 48.44 119 LYS A C 1
ATOM 964 O O . LYS A 1 119 ? 22.984 -10.594 -11.992 1 48.44 119 LYS A O 1
ATOM 969 N N . LYS A 1 120 ? 21.031 -10.258 -11.055 1 47.34 120 LYS A N 1
ATOM 970 C CA . LYS A 1 120 ? 21.297 -11.344 -10.117 1 47.34 120 LYS A CA 1
ATOM 971 C C . LYS A 1 120 ? 21.266 -12.695 -10.812 1 47.34 120 LYS A C 1
ATOM 973 O O . LYS A 1 120 ? 22.047 -13.594 -10.492 1 47.34 120 LYS A O 1
ATOM 978 N N . LYS A 1 121 ? 20.359 -12.797 -11.852 1 45.72 121 LYS A N 1
ATOM 979 C CA . LYS A 1 121 ? 20.312 -14.016 -12.656 1 45.72 121 LYS A CA 1
ATOM 980 C C . LYS A 1 121 ? 21.594 -14.172 -13.477 1 45.72 121 LYS A C 1
ATOM 982 O O . LYS A 1 121 ? 22.125 -15.273 -13.602 1 45.72 121 LYS A O 1
ATOM 987 N N . LYS A 1 122 ? 22.047 -13.062 -13.953 1 48.59 122 LYS A N 1
ATOM 988 C CA . LYS A 1 122 ? 23.234 -13.125 -14.789 1 48.59 122 LYS A CA 1
ATOM 989 C C . LYS A 1 122 ? 24.469 -13.43 -13.945 1 48.59 122 LYS A C 1
ATOM 991 O O . LYS A 1 122 ? 25.344 -14.195 -14.367 1 48.59 122 LYS A O 1
ATOM 996 N N . LYS A 1 123 ? 24.484 -12.797 -12.781 1 46.56 123 LYS A N 1
ATOM 997 C CA . LYS A 1 123 ? 25.641 -13.055 -11.945 1 46.56 123 LYS A CA 1
ATOM 998 C C . LYS A 1 123 ? 25.656 -14.492 -11.445 1 46.56 123 LYS A C 1
ATOM 1000 O O . LYS A 1 123 ? 26.719 -15.094 -11.281 1 46.56 123 LYS A O 1
ATOM 1005 N N . LYS A 1 124 ? 24.5 -15.094 -11.266 1 45.75 124 LYS A N 1
ATOM 1006 C CA . LYS A 1 124 ? 24.391 -16.5 -10.898 1 45.75 124 LYS A CA 1
ATOM 1007 C C . LYS A 1 124 ? 24.844 -17.406 -12.047 1 45.75 124 LYS A C 1
ATOM 1009 O O . LYS A 1 124 ? 25.5 -18.422 -11.82 1 45.75 124 LYS A O 1
ATOM 1014 N N . LYS A 1 125 ? 24.5 -17.062 -13.258 1 45.25 125 LYS A N 1
ATOM 1015 C CA . LYS A 1 125 ? 24.953 -17.828 -14.43 1 45.25 125 LYS A CA 1
ATOM 1016 C C . LYS A 1 125 ? 26.469 -17.766 -14.586 1 45.25 125 LYS A C 1
ATOM 1018 O O . LYS A 1 125 ? 27.109 -18.75 -14.93 1 45.25 125 LYS A O 1
ATOM 1023 N N . LYS A 1 126 ? 27.078 -16.656 -14.242 1 45.25 126 LYS A N 1
ATOM 1024 C CA . LYS A 1 126 ? 28.516 -16.484 -14.352 1 45.25 126 LYS A CA 1
ATOM 1025 C C . LYS A 1 126 ? 29.25 -17.234 -13.25 1 45.25 126 LYS A C 1
ATOM 1027 O O . LYS A 1 126 ? 30.281 -17.859 -13.492 1 45.25 126 LYS A O 1
ATOM 1032 N N . LYS A 1 127 ? 28.703 -17.156 -12.062 1 46.81 127 LYS A N 1
ATOM 1033 C CA . LYS A 1 127 ? 29.328 -17.875 -10.961 1 46.81 127 LYS A CA 1
ATOM 1034 C C . LYS A 1 127 ? 29.25 -19.391 -11.172 1 46.81 127 LYS A C 1
ATOM 1036 O O . LYS A 1 127 ? 30.156 -20.125 -10.797 1 46.81 127 LYS A O 1
ATOM 1041 N N . LEU A 1 128 ? 28.094 -19.734 -11.766 1 41.59 128 LEU A N 1
ATOM 1042 C CA . LEU A 1 128 ? 27.922 -21.141 -12.109 1 41.59 128 LEU A CA 1
ATOM 1043 C C . LEU A 1 128 ? 28.906 -21.562 -13.188 1 41.59 128 LEU A C 1
ATOM 1045 O O . LEU A 1 128 ? 29.422 -22.688 -13.156 1 41.59 128 LEU A O 1
ATOM 1049 N N . LYS A 1 129 ? 29.375 -20.75 -14.008 1 48 129 LYS A N 1
ATOM 1050 C CA . LYS A 1 129 ? 30.344 -21.031 -15.07 1 48 129 LYS A CA 1
ATOM 1051 C C . LYS A 1 129 ? 31.766 -21.078 -14.523 1 48 129 LYS A C 1
ATOM 1053 O O . LYS A 1 129 ? 32.594 -21.875 -14.977 1 48 129 LYS A O 1
ATOM 1058 N N . ILE A 1 130 ? 31.953 -20.156 -13.484 1 45.75 130 ILE A N 1
ATOM 1059 C CA . ILE A 1 130 ? 33.312 -20.094 -12.961 1 45.75 130 ILE A CA 1
ATOM 1060 C C . ILE A 1 130 ? 33.594 -21.312 -12.086 1 45.75 130 ILE A C 1
ATOM 1062 O O . ILE A 1 130 ? 34.719 -21.797 -12.008 1 45.75 130 ILE A O 1
ATOM 1066 N N . LYS A 1 131 ? 32.531 -21.812 -11.438 1 46.91 131 LYS A N 1
ATOM 1067 C CA . LYS A 1 131 ? 32.75 -22.984 -10.594 1 46.91 131 LYS A CA 1
ATOM 1068 C C . LYS A 1 1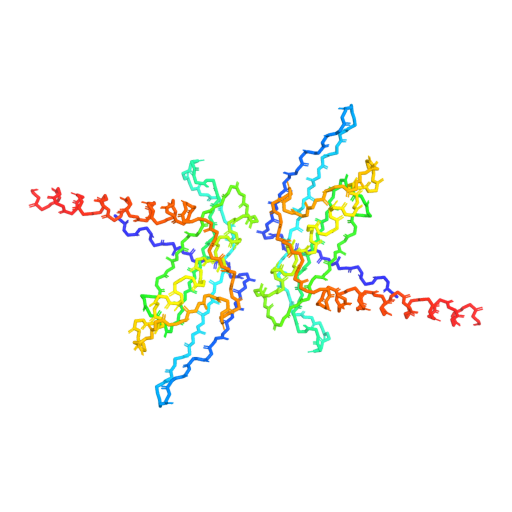31 ? 32.938 -24.234 -11.445 1 46.91 131 LYS A C 1
ATOM 1070 O O . LYS A 1 131 ? 33.406 -25.25 -10.953 1 46.91 131 LYS A O 1
ATOM 1075 N N . LYS A 1 132 ? 32.312 -24.156 -12.695 1 41.66 132 LYS A N 1
ATOM 1076 C CA . LYS A 1 132 ? 32.438 -25.344 -13.531 1 41.66 132 LYS A CA 1
ATOM 1077 C C . LYS A 1 132 ? 33.781 -25.375 -14.258 1 41.66 132 LYS A C 1
ATOM 1079 O O . LYS A 1 132 ? 34.125 -26.359 -14.922 1 41.66 132 LYS A O 1
ATOM 1084 N N . THR A 1 133 ? 34.406 -24.188 -14.008 1 37.81 133 THR A N 1
ATOM 1085 C CA . THR A 1 133 ? 35.719 -24.281 -14.609 1 37.81 133 THR A CA 1
ATOM 1086 C C . THR A 1 133 ? 36.75 -24.797 -13.594 1 37.81 133 THR A C 1
ATOM 1088 O O . THR A 1 133 ? 36.75 -24.391 -12.43 1 37.81 133 THR A O 1
ATOM 1091 N N . MET B 1 1 ? -18.047 9.695 21.047 1 31.55 1 MET B N 1
ATOM 1092 C CA . MET B 1 1 ? -16.719 9.234 21.438 1 31.55 1 MET B CA 1
ATOM 1093 C C . MET B 1 1 ? -15.727 9.367 20.297 1 31.55 1 MET B C 1
ATOM 1095 O O . MET B 1 1 ? -16 8.945 19.172 1 31.55 1 MET B O 1
ATOM 1099 N N . LYS B 1 2 ? -14.961 10.375 20.125 1 43.44 2 LYS B N 1
ATOM 1100 C CA . LYS B 1 2 ? -13.984 10.695 19.094 1 43.44 2 LYS B CA 1
ATOM 1101 C C . LYS B 1 2 ? -13.164 9.461 18.719 1 43.44 2 LYS B C 1
ATOM 1103 O O . LYS B 1 2 ? -12.484 8.883 19.562 1 43.44 2 LYS B O 1
ATOM 1108 N N . ASN B 1 3 ? -13.617 8.523 17.938 1 52.84 3 ASN B N 1
ATOM 1109 C CA . ASN B 1 3 ? -12.93 7.25 17.719 1 52.84 3 ASN B CA 1
ATOM 1110 C C . ASN B 1 3 ? -11.492 7.457 17.266 1 52.84 3 ASN B C 1
ATOM 1112 O O . ASN B 1 3 ? -11.25 7.879 16.141 1 52.84 3 ASN B O 1
ATOM 1116 N N . THR B 1 4 ? -10.664 7.855 18.203 1 77.81 4 THR B N 1
ATOM 1117 C CA . THR B 1 4 ? -9.227 8.031 18.016 1 77.81 4 THR B CA 1
ATOM 1118 C C . THR B 1 4 ? -8.547 6.684 17.781 1 77.81 4 THR B C 1
ATOM 1120 O O . THR B 1 4 ? -8.727 5.742 18.547 1 77.81 4 THR B O 1
ATOM 1123 N N . TYR B 1 5 ? -8.273 6.512 16.547 1 89.06 5 TYR B N 1
ATOM 1124 C CA . TYR B 1 5 ? -7.477 5.324 16.25 1 89.06 5 TYR B CA 1
ATOM 1125 C C . TYR B 1 5 ? -6.078 5.438 16.844 1 89.06 5 TYR B C 1
ATOM 1127 O O . TYR B 1 5 ? -5.57 6.539 17.047 1 89.06 5 TYR B O 1
ATOM 1135 N N . ARG B 1 6 ? -5.629 4.238 17.297 1 93.88 6 ARG B N 1
ATOM 1136 C CA . ARG B 1 6 ? -4.234 4.16 17.719 1 93.88 6 ARG B CA 1
ATOM 1137 C C . ARG B 1 6 ? -3.363 3.559 16.609 1 93.88 6 ARG B C 1
ATOM 1139 O O . ARG B 1 6 ? -3.771 2.611 15.938 1 93.88 6 ARG B O 1
ATOM 1146 N N . LEU B 1 7 ? -2.217 4.051 16.453 1 96.69 7 LEU B N 1
ATOM 1147 C CA . LEU B 1 7 ? -1.328 3.662 15.359 1 96.69 7 LEU B CA 1
ATOM 1148 C C . LEU B 1 7 ? -0.878 2.213 15.516 1 96.69 7 LEU B C 1
ATOM 1150 O O . LEU B 1 7 ? -0.885 1.45 14.547 1 96.69 7 LEU B O 1
ATOM 1154 N N . GLY B 1 8 ? -0.595 1.816 16.797 1 96.75 8 GLY B N 1
ATOM 1155 C CA . GLY B 1 8 ? -0.064 0.478 17 1 96.75 8 GLY B CA 1
ATOM 1156 C C . GLY B 1 8 ? 1.318 0.288 16.406 1 96.75 8 GLY B C 1
ATOM 1157 O O . GLY B 1 8 ? 2.143 1.204 16.438 1 96.75 8 GLY B O 1
ATOM 1158 N N . THR B 1 9 ? 1.64 -0.941 15.953 1 97.88 9 THR B N 1
ATOM 1159 C CA . THR B 1 9 ? 2.939 -1.226 15.352 1 97.88 9 THR B CA 1
ATOM 1160 C C . THR B 1 9 ? 3.113 -0.456 14.047 1 97.88 9 THR B C 1
ATOM 1162 O O . THR B 1 9 ? 2.307 -0.597 13.125 1 97.88 9 THR B O 1
ATOM 1165 N N . ILE B 1 10 ? 4.133 0.327 14 1 98.69 10 ILE B N 1
ATOM 1166 C CA . ILE B 1 10 ? 4.422 1.078 12.781 1 98.69 10 ILE B CA 1
ATOM 1167 C C . ILE B 1 10 ? 5.086 0.162 11.758 1 98.69 10 ILE B C 1
ATOM 1169 O O . ILE B 1 10 ? 6.07 -0.516 12.062 1 98.69 10 ILE B O 1
ATOM 1173 N N . ILE B 1 11 ? 4.551 0.218 10.508 1 98.81 11 ILE B N 1
ATOM 1174 C CA . ILE B 1 11 ? 5.094 -0.686 9.5 1 98.81 11 ILE B CA 1
ATOM 1175 C C . ILE B 1 11 ? 5.773 0.121 8.391 1 98.81 11 ILE B C 1
ATOM 1177 O O . ILE B 1 11 ? 6.555 -0.423 7.609 1 98.81 11 ILE B O 1
ATOM 1181 N N . ALA B 1 12 ? 5.508 1.38 8.266 1 98.81 12 ALA B N 1
ATOM 1182 C CA . ALA B 1 12 ? 6.102 2.209 7.223 1 98.81 12 ALA B CA 1
ATOM 1183 C C . ALA B 1 12 ? 6.051 3.688 7.602 1 98.81 12 ALA B C 1
ATOM 1185 O O . ALA B 1 12 ? 5.18 4.109 8.359 1 98.81 12 ALA B O 1
ATOM 1186 N N . GLU B 1 13 ? 6.977 4.402 7.051 1 98.56 13 GLU B N 1
ATOM 1187 C CA . GLU B 1 13 ? 7.059 5.832 7.336 1 98.56 13 GLU B CA 1
ATOM 1188 C C . GLU B 1 13 ? 7.66 6.598 6.16 1 98.56 13 GLU B C 1
ATOM 1190 O O . GLU B 1 13 ? 8.375 6.02 5.336 1 98.56 13 GLU B O 1
ATOM 1195 N N . ARG B 1 14 ? 7.352 7.887 6.129 1 98.31 14 ARG B N 1
ATOM 1196 C CA . ARG B 1 14 ? 7.922 8.828 5.168 1 98.31 14 ARG B CA 1
ATOM 1197 C C . ARG B 1 14 ? 8.039 10.219 5.77 1 98.31 14 ARG B C 1
ATOM 1199 O O . ARG B 1 14 ? 7.148 10.664 6.496 1 98.31 14 ARG B O 1
ATOM 1206 N N . GLU B 1 15 ? 9.117 10.82 5.504 1 97.75 15 GLU B N 1
ATOM 1207 C CA . GLU B 1 15 ? 9.312 12.219 5.891 1 97.75 15 GLU B CA 1
ATOM 1208 C C . GLU B 1 15 ? 9.305 13.133 4.668 1 97.75 15 GLU B C 1
ATOM 1210 O O . GLU B 1 15 ? 9.945 12.836 3.658 1 97.75 15 GLU B O 1
ATOM 1215 N N . ILE B 1 16 ? 8.578 14.211 4.789 1 97.38 16 ILE B N 1
ATOM 1216 C CA . ILE B 1 16 ? 8.484 15.203 3.727 1 97.38 16 ILE B CA 1
ATOM 1217 C C . ILE B 1 16 ? 8.844 16.578 4.277 1 97.38 16 ILE B C 1
ATOM 1219 O O . ILE B 1 16 ? 8.359 16.984 5.344 1 97.38 16 ILE B O 1
ATOM 1223 N N . LEU B 1 17 ? 9.75 17.219 3.6 1 97 17 LEU B N 1
ATOM 1224 C CA . LEU B 1 17 ? 9.977 18.641 3.838 1 97 17 LEU B CA 1
ATOM 1225 C C . LEU B 1 17 ? 9.266 19.484 2.793 1 97 17 LEU B C 1
ATOM 1227 O O . LEU B 1 17 ? 9.594 19.438 1.606 1 97 17 LEU B O 1
ATOM 1231 N N . PHE B 1 18 ? 8.258 20.266 3.268 1 96.06 18 PHE B N 1
ATOM 1232 C CA . PHE B 1 18 ? 7.496 21.125 2.371 1 96.06 18 PHE B CA 1
ATOM 1233 C C . PHE B 1 18 ? 7.805 22.594 2.639 1 96.06 18 PHE B C 1
ATOM 1235 O O . PHE B 1 18 ? 7.746 23.047 3.783 1 96.06 18 PHE B O 1
ATOM 1242 N N . GLN B 1 19 ? 8.109 23.219 1.544 1 95.06 19 GLN B N 1
ATOM 1243 C CA . GLN B 1 19 ? 8.539 24.609 1.736 1 95.06 19 GLN B CA 1
ATOM 1244 C C . GLN B 1 19 ? 7.941 25.516 0.673 1 95.06 19 GLN B C 1
ATOM 1246 O O . GLN B 1 19 ? 7.961 25.188 -0.516 1 95.06 19 GLN B O 1
ATOM 1251 N N . VAL B 1 20 ? 7.359 26.609 1.059 1 91.75 20 VAL B N 1
ATOM 1252 C CA . VAL B 1 20 ? 6.918 27.703 0.212 1 91.75 20 VAL B CA 1
ATOM 1253 C C . VAL B 1 20 ? 7.492 29.016 0.734 1 91.75 20 VAL B C 1
ATOM 1255 O O . VAL B 1 20 ? 7.137 29.469 1.827 1 91.75 20 VAL B O 1
ATOM 1258 N N . GLY B 1 21 ? 8.406 29.672 -0.016 1 92.19 21 GLY B N 1
ATOM 1259 C CA . GLY B 1 21 ? 9.094 30.859 0.481 1 92.19 21 GLY B CA 1
ATOM 1260 C C . GLY B 1 21 ? 9.914 30.578 1.733 1 92.19 21 GLY B C 1
ATOM 1261 O O . GLY B 1 21 ? 10.758 29.688 1.751 1 92.19 21 GLY B O 1
ATOM 1262 N N . LYS B 1 22 ? 9.656 31.266 2.783 1 93.56 22 LYS B N 1
ATOM 1263 C CA . LYS B 1 22 ? 10.406 31.141 4.031 1 93.56 22 LYS B CA 1
ATOM 1264 C C . LYS B 1 22 ? 9.719 30.172 4.984 1 93.56 22 LYS B C 1
ATOM 1266 O O . LYS B 1 22 ? 10.305 29.75 5.98 1 93.56 22 LYS B O 1
ATOM 1271 N N . LYS B 1 23 ? 8.477 29.875 4.691 1 94.5 23 LYS B N 1
ATOM 1272 C CA . LYS B 1 23 ? 7.707 28.969 5.547 1 94.5 23 LYS B CA 1
ATOM 1273 C C . LYS B 1 23 ? 8.016 27.516 5.238 1 94.5 23 LYS B C 1
ATOM 1275 O O . LYS B 1 23 ? 8.008 27.109 4.074 1 94.5 23 LYS B O 1
ATOM 1280 N N . LYS B 1 24 ? 8.375 26.75 6.289 1 95.75 24 LYS B N 1
ATOM 1281 C CA . LYS B 1 24 ? 8.766 25.344 6.141 1 95.75 24 LYS B CA 1
ATOM 1282 C C . LYS B 1 24 ? 7.973 24.453 7.082 1 95.75 24 LYS B C 1
ATOM 1284 O O . LYS B 1 24 ? 7.684 24.828 8.219 1 95.75 24 LYS B O 1
ATOM 1289 N N . SER B 1 25 ? 7.512 23.312 6.566 1 96.31 25 SER B N 1
ATOM 1290 C CA . SER B 1 25 ? 6.883 22.266 7.375 1 96.31 25 SER B CA 1
ATOM 1291 C C . SER B 1 25 ? 7.617 20.938 7.242 1 96.31 25 SER B C 1
ATOM 1293 O O . SER B 1 25 ? 7.84 20.453 6.129 1 96.31 25 SER B O 1
ATOM 1295 N N . GLU B 1 26 ? 8.094 20.359 8.375 1 98.06 26 GLU B N 1
ATOM 1296 C CA . GLU B 1 26 ? 8.609 19 8.43 1 98.06 26 GLU B CA 1
ATOM 1297 C C . GLU B 1 26 ? 7.496 18.016 8.781 1 98.06 26 GLU B C 1
ATOM 1299 O O . GLU B 1 26 ? 6.973 18.031 9.898 1 98.06 26 GLU B O 1
ATOM 1304 N N . ILE B 1 27 ? 7.18 17.219 7.844 1 98.56 27 ILE B N 1
ATOM 1305 C CA . ILE B 1 27 ? 6.004 16.359 7.957 1 98.56 27 ILE B CA 1
ATOM 1306 C C . ILE B 1 27 ? 6.441 14.898 8.039 1 98.56 27 ILE B C 1
ATOM 1308 O O . ILE B 1 27 ? 7.297 14.453 7.273 1 98.56 27 ILE B O 1
ATOM 1312 N N . HIS B 1 28 ? 5.902 14.156 9.008 1 98.75 28 HIS B N 1
ATOM 13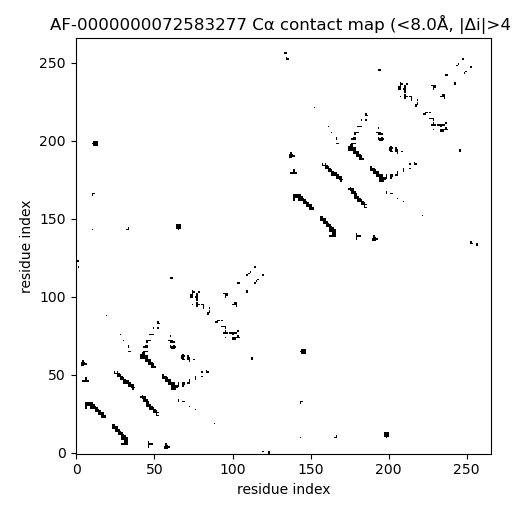13 C CA . HIS B 1 28 ? 6.191 12.734 9.211 1 98.75 28 HIS B CA 1
ATOM 1314 C C . HIS B 1 28 ? 4.922 11.898 9.086 1 98.75 28 HIS B C 1
ATOM 1316 O O . HIS B 1 28 ? 3.971 12.086 9.844 1 98.75 28 HIS B O 1
ATOM 1322 N N . ILE B 1 29 ? 4.867 11.031 8.086 1 98.75 29 ILE B N 1
ATOM 1323 C CA . ILE B 1 29 ? 3.744 10.125 7.863 1 98.75 29 ILE B CA 1
ATOM 1324 C C . ILE B 1 29 ? 4.066 8.75 8.445 1 98.75 29 ILE B C 1
ATOM 1326 O O . ILE B 1 29 ? 5.125 8.18 8.164 1 98.75 29 ILE B O 1
ATOM 1330 N N . LYS B 1 30 ? 3.197 8.211 9.227 1 98.88 30 LYS B N 1
ATOM 1331 C CA . LYS B 1 30 ? 3.352 6.898 9.859 1 98.88 30 LYS B CA 1
ATOM 1332 C C . LYS B 1 30 ? 2.17 5.992 9.531 1 98.88 30 LYS B C 1
ATOM 1334 O O . LYS B 1 30 ? 1.014 6.406 9.648 1 98.88 30 LYS B O 1
ATOM 1339 N N . ILE B 1 31 ? 2.49 4.82 9.117 1 98.88 31 ILE B N 1
ATOM 1340 C CA . ILE B 1 31 ? 1.481 3.818 8.789 1 98.88 31 ILE B CA 1
ATOM 1341 C C . ILE B 1 31 ? 1.538 2.68 9.805 1 98.88 31 ILE B C 1
ATOM 1343 O O . ILE B 1 31 ? 2.604 2.111 10.055 1 98.88 31 ILE B O 1
ATOM 1347 N N . GLY B 1 32 ? 0.432 2.387 10.352 1 98.81 32 GLY B N 1
ATOM 1348 C CA . GLY B 1 32 ? 0.344 1.271 11.281 1 98.81 32 GLY B CA 1
ATOM 1349 C C . GLY B 1 32 ? 0.005 -0.043 10.602 1 98.81 32 GLY B C 1
ATOM 1350 O O . GLY B 1 32 ? -0.366 -0.065 9.43 1 98.81 32 GLY B O 1
ATOM 1351 N N . LYS B 1 33 ? 0.197 -1.104 11.359 1 98.81 33 LYS B N 1
ATOM 1352 C CA . LYS B 1 33 ? -0.178 -2.424 10.859 1 98.81 33 LYS B CA 1
ATOM 1353 C C . LYS B 1 33 ? -1.694 -2.568 10.766 1 98.81 33 LYS B C 1
ATOM 1355 O O . LYS B 1 33 ? -2.412 -2.248 11.711 1 98.81 33 LYS B O 1
ATOM 1360 N N . PRO B 1 34 ? -2.189 -3.018 9.586 1 98.56 34 PRO B N 1
ATOM 1361 C CA . PRO B 1 34 ? -3.631 -3.258 9.484 1 98.56 34 PRO B CA 1
ATOM 1362 C C . PRO B 1 34 ? -4.141 -4.227 10.547 1 98.56 34 PRO B C 1
ATOM 1364 O O . PRO B 1 34 ? -3.422 -5.152 10.945 1 98.56 34 PRO B O 1
ATOM 1367 N N . LYS B 1 35 ? -5.41 -3.959 10.93 1 97.25 35 LYS B N 1
ATOM 1368 C CA . LYS B 1 35 ? -6.051 -4.773 11.961 1 97.25 35 LYS B CA 1
ATOM 1369 C C . LYS B 1 35 ? -7.504 -5.07 11.602 1 97.25 35 LYS B C 1
ATOM 1371 O O . LYS B 1 35 ? -8.125 -4.324 10.844 1 97.25 35 LYS B O 1
ATOM 1376 N N . LEU B 1 36 ? -7.984 -6.145 12.242 1 95.81 36 LEU B N 1
ATOM 1377 C CA . LEU B 1 36 ? -9.422 -6.402 12.164 1 95.81 36 LEU B CA 1
ATOM 1378 C C . LEU B 1 36 ? -10.203 -5.383 12.984 1 95.81 36 LEU B C 1
ATOM 1380 O O . LEU B 1 36 ? -9.805 -5.043 14.102 1 95.81 36 LEU B O 1
ATOM 1384 N N . HIS B 1 37 ? -11.219 -4.871 12.297 1 91.94 37 HIS B N 1
ATOM 1385 C CA . HIS B 1 37 ? -12.078 -3.941 13.008 1 91.94 37 HIS B CA 1
ATOM 1386 C C . HIS B 1 37 ? -13.078 -4.684 13.898 1 91.94 37 HIS B C 1
ATOM 1388 O O . HIS B 1 37 ? -13.586 -5.734 13.508 1 91.94 37 HIS B O 1
ATOM 1394 N N . PRO B 1 38 ? -13.367 -4.098 15.039 1 87.62 38 PRO B N 1
ATOM 1395 C CA . PRO B 1 38 ? -14.344 -4.758 15.914 1 87.62 38 PRO B CA 1
ATOM 1396 C C . PRO B 1 38 ? -15.734 -4.844 15.281 1 87.62 38 PRO B C 1
ATOM 1398 O O . PRO B 1 38 ? -16.5 -5.773 15.578 1 87.62 38 PRO B O 1
ATOM 1401 N N . ASP B 1 39 ? -16.094 -3.83 14.492 1 85.19 39 ASP B N 1
ATOM 1402 C CA . ASP B 1 39 ? -17.328 -3.848 13.734 1 85.19 39 ASP B CA 1
ATOM 1403 C C . ASP B 1 39 ? -17.234 -4.781 12.523 1 85.19 39 ASP B C 1
ATOM 1405 O O . ASP B 1 39 ? -16.438 -4.543 11.617 1 85.19 39 ASP B O 1
ATOM 1409 N N . PRO B 1 40 ? -18.047 -5.816 12.492 1 83.75 40 PRO B N 1
ATOM 1410 C CA . PRO B 1 40 ? -17.938 -6.82 11.422 1 83.75 40 PRO B CA 1
ATOM 1411 C C . PRO B 1 40 ? -18.234 -6.25 10.047 1 83.75 40 PRO B C 1
ATOM 1413 O O . PRO B 1 40 ? -17.875 -6.852 9.031 1 83.75 40 PRO B O 1
ATOM 1416 N N . VAL B 1 41 ? -18.906 -5.102 10 1 82.94 41 VAL B N 1
ATOM 1417 C CA . VAL B 1 41 ? -19.219 -4.473 8.719 1 82.94 41 VAL B CA 1
ATOM 1418 C C . VAL B 1 41 ? -17.953 -3.875 8.109 1 82.94 41 VAL B C 1
ATOM 1420 O O . VAL B 1 41 ? -17.75 -3.961 6.898 1 82.94 41 VAL B O 1
ATOM 1423 N N . ILE B 1 42 ? -16.922 -3.279 8.812 1 78.62 42 ILE B N 1
ATOM 1424 C CA . ILE B 1 42 ? -15.711 -2.598 8.367 1 78.62 42 ILE B CA 1
ATOM 1425 C C . ILE B 1 42 ? -14.641 -3.627 8.016 1 78.62 42 ILE B C 1
ATOM 1427 O O . ILE B 1 42 ? -13.922 -3.471 7.027 1 78.62 42 ILE B O 1
ATOM 1431 N N . ARG B 1 43 ? -14.594 -4.738 8.656 1 89.25 43 ARG B N 1
ATOM 1432 C CA . ARG B 1 43 ? -13.711 -5.891 8.547 1 89.25 43 ARG B CA 1
ATOM 1433 C C . ARG B 1 43 ? -12.273 -5.516 8.906 1 89.25 43 ARG B C 1
ATOM 1435 O O . ARG B 1 43 ? -11.852 -5.68 10.055 1 89.25 43 ARG B O 1
ATOM 1442 N N . TRP B 1 44 ? -11.578 -4.703 7.977 1 96.19 44 TRP B N 1
ATOM 1443 C CA . TRP B 1 44 ? -10.188 -4.34 8.25 1 96.19 44 TRP B CA 1
ATOM 1444 C C . TRP B 1 44 ? -10.023 -2.824 8.266 1 96.19 44 TRP B C 1
ATOM 1446 O O . TRP B 1 44 ? -10.758 -2.102 7.59 1 96.19 44 TRP B O 1
ATOM 1456 N N . TYR B 1 45 ? -9.094 -2.385 9.078 1 96.38 45 TYR B N 1
ATOM 1457 C CA . TYR B 1 45 ? -8.664 -0.995 8.961 1 96.38 45 TYR B CA 1
ATOM 1458 C C . TYR B 1 45 ? -7.156 -0.875 9.133 1 96.38 45 TYR B C 1
ATOM 1460 O O . TYR B 1 45 ? -6.52 -1.743 9.734 1 96.38 45 TYR B O 1
ATOM 1468 N N . CYS B 1 46 ? -6.555 0.114 8.555 1 98.31 46 CYS B N 1
ATOM 1469 C CA . CYS B 1 46 ? -5.148 0.477 8.664 1 98.31 46 CYS B CA 1
ATOM 1470 C C . CYS B 1 46 ? -4.988 1.861 9.281 1 98.31 46 CYS B C 1
ATOM 1472 O O . CYS B 1 46 ? -5.438 2.857 8.711 1 98.31 46 CYS B O 1
ATOM 1474 N N . PRO B 1 47 ? -4.367 1.904 10.469 1 98.25 47 PRO B N 1
ATOM 1475 C CA . PRO B 1 47 ? -4.16 3.217 11.086 1 98.25 47 PRO B CA 1
ATOM 1476 C C . PRO B 1 47 ? -3.047 4.016 10.414 1 98.25 47 PRO B C 1
ATOM 1478 O O . PRO B 1 47 ? -2.094 3.434 9.891 1 98.25 47 PRO B O 1
ATOM 1481 N N . LEU B 1 48 ? -3.193 5.324 10.43 1 98.5 48 LEU B N 1
ATOM 1482 C CA . LEU B 1 48 ? -2.15 6.227 9.953 1 98.5 48 LEU B CA 1
ATOM 1483 C C . LEU B 1 48 ? -2.168 7.539 10.734 1 98.5 48 LEU B C 1
ATOM 1485 O O . LEU B 1 48 ? -3.191 7.906 11.312 1 98.5 48 LEU B O 1
ATOM 1489 N N . GLN B 1 49 ? -1.063 8.125 10.734 1 98.38 49 GLN B N 1
ATOM 1490 C CA . GLN B 1 49 ? -0.915 9.398 11.422 1 98.38 49 GLN B CA 1
ATOM 1491 C C . GLN B 1 49 ? 0.053 10.32 10.672 1 98.38 49 GLN B C 1
ATOM 1493 O O . GLN B 1 49 ? 1.079 9.859 10.164 1 98.38 49 GLN B O 1
ATOM 1498 N N . ILE B 1 50 ? -0.339 11.539 10.555 1 98.31 50 ILE B N 1
ATOM 1499 C CA . ILE B 1 50 ? 0.512 12.57 9.977 1 98.31 50 ILE B CA 1
ATOM 1500 C C . ILE B 1 50 ? 0.883 13.602 11.039 1 98.31 50 ILE B C 1
ATOM 1502 O O . ILE B 1 50 ? 0.005 14.203 11.656 1 98.31 50 ILE B O 1
ATOM 1506 N N . ILE B 1 51 ? 2.154 13.711 11.242 1 98.25 51 ILE B N 1
ATOM 1507 C CA . ILE B 1 51 ? 2.67 14.625 12.258 1 98.25 51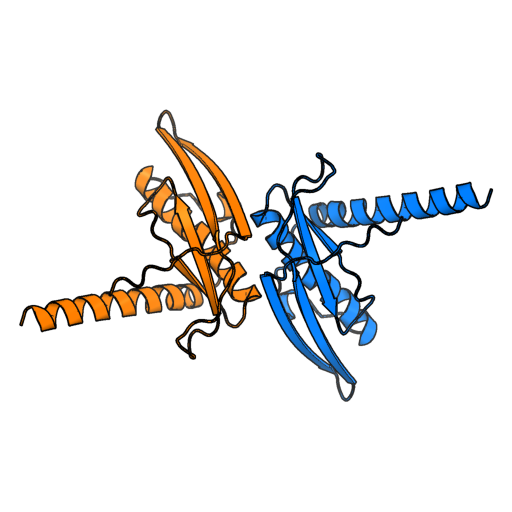 ILE B CA 1
ATOM 150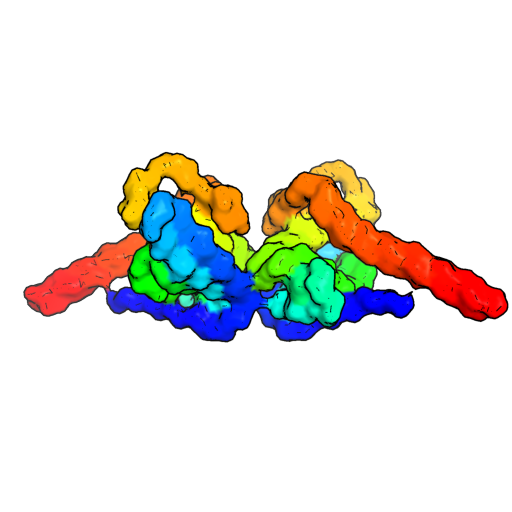8 C C . ILE B 1 51 ? 3.344 15.82 11.578 1 98.25 51 ILE B C 1
ATOM 1510 O O . ILE B 1 51 ? 4.035 15.656 10.57 1 98.25 51 ILE B O 1
ATOM 1514 N N . GLY B 1 52 ? 3.197 16.969 12.133 1 97.75 52 GLY B N 1
ATOM 1515 C CA . GLY B 1 52 ? 3.885 18.156 11.641 1 97.75 52 GLY B CA 1
ATOM 1516 C C . GLY B 1 52 ? 2.977 19.094 10.875 1 97.75 52 GLY B C 1
ATOM 1517 O O . GLY B 1 52 ? 3.395 20.188 10.484 1 97.75 52 GLY B O 1
ATOM 1518 N N . ILE B 1 53 ? 1.713 18.625 10.633 1 96.38 53 ILE B N 1
ATOM 1519 C CA . ILE B 1 53 ? 0.744 19.469 9.945 1 96.38 53 ILE B CA 1
ATOM 1520 C C . ILE B 1 53 ? -0.673 19.031 10.305 1 96.38 53 ILE B C 1
ATOM 1522 O O . ILE B 1 53 ? -0.92 17.844 10.523 1 96.38 53 ILE B O 1
ATOM 1526 N N . GLY B 1 54 ? -1.566 19.906 10.477 1 93.88 54 GLY B N 1
ATOM 1527 C CA . GLY B 1 54 ? -2.955 19.562 10.75 1 93.88 54 GLY B CA 1
ATOM 1528 C C . GLY B 1 54 ? -3.18 19.047 12.156 1 93.88 54 GLY B C 1
ATOM 1529 O O . GLY B 1 54 ? -2.52 19.484 13.094 1 93.88 54 GLY B O 1
ATOM 1530 N N . SER B 1 55 ? -4.23 18.266 12.43 1 92 55 SER B N 1
ATOM 1531 C CA . SER B 1 55 ? -4.652 17.828 13.758 1 92 55 SER B CA 1
ATOM 1532 C C . SER B 1 55 ? -3.695 16.781 14.328 1 92 55 SER B C 1
ATOM 1534 O O . SER B 1 55 ? -3.623 16.594 15.539 1 92 55 SER B O 1
ATOM 1536 N N . GLU B 1 56 ? -2.984 16.078 13.688 1 95.44 56 GLU B N 1
ATOM 1537 C CA . GLU B 1 56 ? -2.004 15.047 13.984 1 95.44 56 GLU B CA 1
ATOM 1538 C C . GLU B 1 56 ? -2.668 13.828 14.633 1 95.44 56 GLU B C 1
ATOM 1540 O O . GLU B 1 56 ? -1.988 12.977 15.203 1 95.44 56 GLU B O 1
ATOM 1545 N N . LYS B 1 57 ? -3.973 13.82 14.633 1 95.69 57 LYS B N 1
ATOM 1546 C CA . LYS B 1 57 ? -4.684 12.648 15.133 1 95.69 57 LYS B CA 1
ATOM 1547 C C . LYS B 1 57 ? -4.465 11.445 14.227 1 95.69 57 LYS B C 1
ATOM 1549 O O . LYS B 1 57 ? -4.191 11.602 13.031 1 95.69 57 LYS B O 1
ATOM 1554 N N . ALA B 1 58 ? -4.578 10.25 14.828 1 97.06 58 ALA B N 1
ATOM 1555 C CA . ALA B 1 58 ? -4.531 9.039 14.016 1 97.06 58 ALA B CA 1
ATOM 1556 C C . ALA B 1 58 ? -5.871 8.781 13.336 1 97.06 58 ALA B C 1
ATOM 1558 O O . ALA B 1 58 ? -6.926 9.094 13.891 1 97.06 58 ALA B O 1
ATOM 1559 N N . HIS B 1 59 ? -5.793 8.273 12.164 1 96.12 59 HIS B N 1
ATOM 1560 C CA . HIS B 1 59 ? -6.953 7.926 11.352 1 96.12 59 HIS B CA 1
ATOM 1561 C C . HIS B 1 59 ? -6.977 6.434 11.039 1 96.12 59 HIS B C 1
ATOM 1563 O O . HIS B 1 59 ? -5.973 5.742 11.211 1 96.12 59 HIS B O 1
ATOM 1569 N N . GLY B 1 60 ? -8.078 5.945 10.711 1 95.31 60 GLY B N 1
ATOM 1570 C CA . GLY B 1 60 ? -8.234 4.578 10.234 1 95.31 60 GLY B CA 1
ATOM 1571 C C . GLY B 1 60 ? -8.766 4.492 8.82 1 95.31 60 GLY B C 1
ATOM 1572 O O . GLY B 1 60 ? -9.82 5.043 8.516 1 95.31 60 GLY B O 1
ATOM 1573 N N . ALA B 1 61 ? -8.047 3.871 7.945 1 96.31 61 ALA B N 1
ATOM 1574 C CA . ALA B 1 61 ? -8.5 3.615 6.582 1 96.31 61 ALA B CA 1
ATOM 1575 C C . ALA B 1 61 ? -9.086 2.211 6.453 1 96.31 61 ALA B C 1
ATOM 1577 O O . ALA B 1 61 ? -8.414 1.224 6.77 1 96.31 61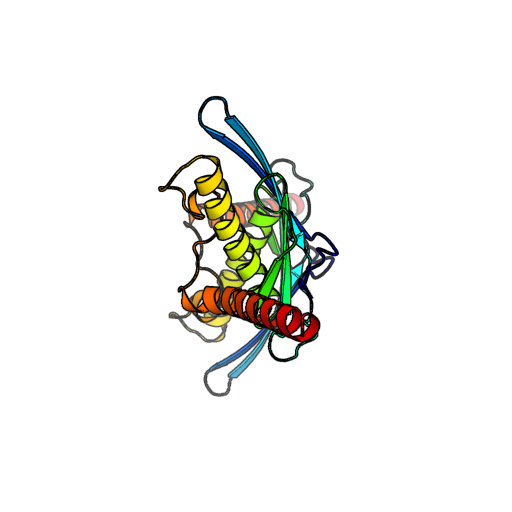 ALA B O 1
ATOM 1578 N N . PHE B 1 62 ? -10.25 2.111 5.91 1 95.25 62 PHE B N 1
ATOM 1579 C CA . PHE B 1 62 ? -10.961 0.841 5.914 1 95.25 62 PHE B CA 1
ATOM 1580 C C . PHE B 1 62 ? -10.75 0.095 4.602 1 95.25 62 PHE B C 1
ATOM 1582 O O . PHE B 1 62 ? -10.617 0.714 3.545 1 95.25 62 PHE B O 1
ATOM 1589 N N . GLY B 1 63 ? -10.734 -1.28 4.742 1 93.75 63 GLY B N 1
ATOM 1590 C CA . GLY B 1 63 ? -10.586 -2.127 3.568 1 93.75 63 GLY B CA 1
ATOM 1591 C C . GLY B 1 63 ? -11.195 -3.504 3.744 1 93.75 63 GLY B C 1
ATOM 1592 O O . GLY B 1 63 ? -11.367 -3.975 4.871 1 93.75 63 GLY B O 1
ATOM 1593 N N . SER B 1 64 ? -11.539 -4.117 2.633 1 94 64 SER B N 1
ATOM 1594 C CA . SER B 1 64 ? -12.148 -5.445 2.646 1 94 64 SER B CA 1
ATOM 1595 C C . SER B 1 64 ? -11.164 -6.496 3.162 1 94 64 SER B C 1
ATOM 1597 O O . SER B 1 64 ? -11.578 -7.551 3.65 1 94 64 SER B O 1
ATOM 1599 N N . ASP B 1 65 ? -9.891 -6.262 3.104 1 96 65 ASP B N 1
ATOM 1600 C CA . ASP B 1 65 ? -8.812 -7.062 3.674 1 96 65 ASP B CA 1
ATOM 1601 C C . ASP B 1 65 ? -7.633 -6.184 4.086 1 96 65 ASP B C 1
ATOM 1603 O O . ASP B 1 65 ? -7.691 -4.961 3.965 1 96 65 ASP B O 1
ATOM 1607 N N . SER B 1 66 ? -6.613 -6.832 4.582 1 98.31 66 SER B N 1
ATOM 1608 C CA . SER B 1 66 ? -5.496 -6.066 5.121 1 98.31 66 SER B CA 1
ATOM 1609 C C . SER B 1 66 ? -4.73 -5.355 4.012 1 98.31 66 SER B C 1
ATOM 1611 O O . SER B 1 66 ? -4.227 -4.25 4.211 1 98.31 66 SER B O 1
ATOM 1613 N N . ILE B 1 67 ? -4.66 -5.891 2.771 1 98.5 67 ILE B N 1
ATOM 1614 C CA . ILE B 1 67 ? -3.988 -5.254 1.646 1 98.5 67 ILE B CA 1
ATOM 1615 C C . ILE B 1 67 ? -4.773 -4.023 1.201 1 98.5 67 ILE B C 1
ATOM 1617 O O . ILE B 1 67 ? -4.203 -2.941 1.035 1 98.5 67 ILE B O 1
ATOM 1621 N N . ARG B 1 68 ? -6.059 -4.164 1.066 1 96.62 68 ARG B N 1
ATOM 1622 C CA . ARG B 1 68 ? -6.898 -3.041 0.664 1 96.62 68 ARG B CA 1
ATOM 1623 C C . ARG B 1 68 ? -6.863 -1.93 1.708 1 96.62 68 ARG B C 1
ATOM 1625 O O . ARG B 1 68 ? -6.887 -0.746 1.363 1 96.62 68 ARG B O 1
ATOM 1632 N N . ALA B 1 69 ? -6.816 -2.32 2.963 1 97.56 69 ALA B N 1
ATOM 1633 C CA . ALA B 1 69 ? -6.746 -1.32 4.027 1 97.56 69 ALA B CA 1
ATOM 1634 C C . ALA B 1 69 ? -5.484 -0.473 3.904 1 97.56 69 ALA B C 1
ATOM 1636 O O . ALA B 1 69 ? -5.527 0.745 4.094 1 97.56 69 ALA B O 1
ATOM 1637 N N . ILE B 1 70 ? -4.355 -1.108 3.58 1 98.56 70 ILE B N 1
ATOM 1638 C CA . ILE B 1 70 ? -3.109 -0.367 3.41 1 98.56 70 ILE B CA 1
ATOM 1639 C C . ILE B 1 70 ? -3.229 0.573 2.213 1 98.56 70 ILE B C 1
ATOM 1641 O O . ILE B 1 70 ? -2.82 1.734 2.285 1 98.56 70 ILE B O 1
ATOM 1645 N N . GLU B 1 71 ? -3.781 0.059 1.123 1 96.69 71 GLU B N 1
ATOM 1646 C CA . GLU B 1 71 ? -3.979 0.898 -0.056 1 96.69 71 GLU B CA 1
ATOM 1647 C C . GLU B 1 71 ? -4.812 2.133 0.278 1 96.69 71 GLU B C 1
ATOM 1649 O O . GLU B 1 71 ? -4.488 3.242 -0.147 1 96.69 71 GLU B O 1
ATOM 1654 N N . MET B 1 72 ? -5.824 1.925 1.042 1 96.19 72 MET B N 1
ATOM 1655 C CA . MET B 1 72 ? -6.699 3.027 1.434 1 96.19 72 MET B CA 1
ATOM 1656 C C . MET B 1 72 ? -5.973 3.998 2.355 1 96.19 72 MET B C 1
ATOM 1658 O O . MET B 1 72 ? -6.195 5.207 2.293 1 96.19 72 MET B O 1
ATOM 1662 N N . ALA B 1 73 ? -5.129 3.477 3.164 1 97.88 73 ALA B N 1
ATOM 1663 C CA . ALA B 1 73 ? -4.355 4.332 4.059 1 97.88 73 ALA B CA 1
ATOM 1664 C C . ALA B 1 73 ? -3.43 5.258 3.27 1 97.88 73 ALA B C 1
ATOM 1666 O O . ALA B 1 73 ? -3.268 6.43 3.617 1 97.88 73 ALA B O 1
ATOM 1667 N N . PHE B 1 74 ? -2.865 4.699 2.219 1 97.94 74 PHE B N 1
ATOM 1668 C CA . PHE B 1 74 ? -1.994 5.52 1.388 1 97.94 74 PHE B CA 1
ATOM 1669 C C . PHE B 1 74 ? -2.787 6.621 0.695 1 97.94 74 PHE B C 1
ATOM 1671 O O . PHE B 1 74 ? -2.344 7.77 0.636 1 97.94 74 PHE B O 1
ATOM 1678 N N . GLN B 1 75 ? -3.912 6.277 0.24 1 96.62 75 GLN B N 1
ATOM 1679 C CA . GLN B 1 75 ? -4.77 7.273 -0.396 1 96.62 75 GLN B CA 1
ATOM 1680 C C . GLN B 1 75 ? -5.203 8.344 0.602 1 96.62 75 GLN B C 1
ATOM 1682 O O . GLN B 1 75 ? -5.152 9.539 0.301 1 96.62 75 GLN B O 1
ATOM 1687 N N . MET B 1 76 ? -5.586 7.898 1.748 1 96.69 76 MET B N 1
ATOM 1688 C CA . MET B 1 76 ? -6.035 8.812 2.791 1 96.69 76 MET B CA 1
ATOM 1689 C C . MET B 1 76 ? -4.91 9.75 3.215 1 96.69 76 MET B C 1
ATOM 1691 O O . MET B 1 76 ? -5.125 10.953 3.395 1 96.69 76 MET B O 1
ATOM 1695 N N . ALA B 1 77 ? -3.721 9.211 3.35 1 97.62 77 ALA B N 1
ATOM 1696 C CA . ALA B 1 77 ? -2.574 10.039 3.711 1 97.62 77 ALA B CA 1
ATOM 1697 C C . ALA B 1 77 ? -2.375 11.172 2.703 1 97.62 77 ALA B C 1
ATOM 1699 O O . ALA B 1 77 ? -2.184 12.328 3.086 1 97.62 77 ALA B O 1
ATOM 1700 N N . GLY B 1 78 ? -2.451 10.805 1.395 1 97 78 GLY B N 1
ATOM 1701 C CA . GLY B 1 78 ? -2.314 11.812 0.357 1 97 78 GLY B CA 1
ATOM 1702 C C . GLY B 1 78 ? -3.363 12.906 0.443 1 97 78 GLY B C 1
ATOM 1703 O O . GLY B 1 78 ? -3.045 14.086 0.335 1 97 78 GLY B O 1
ATOM 1704 N N . LEU B 1 79 ? -4.57 12.492 0.677 1 96.19 79 LEU B N 1
ATOM 1705 C CA . LEU B 1 79 ? -5.68 13.438 0.736 1 96.19 79 LEU B CA 1
ATOM 1706 C C . LEU B 1 79 ? -5.539 14.367 1.937 1 96.19 79 LEU B C 1
ATOM 1708 O O . LEU B 1 79 ? -5.75 15.578 1.817 1 96.19 79 LEU B O 1
ATOM 1712 N N . LEU B 1 80 ? -5.215 13.773 3.062 1 96.75 80 LEU B N 1
ATOM 1713 C CA . LEU B 1 80 ? -5.047 14.562 4.277 1 96.75 80 LEU B CA 1
ATOM 1714 C C . LEU B 1 80 ? -3.91 15.57 4.117 1 96.75 80 LEU B C 1
ATOM 1716 O O . LEU B 1 80 ? -4.043 16.734 4.516 1 96.75 80 LEU B O 1
ATOM 1720 N N . LEU B 1 81 ? -2.834 15.156 3.482 1 97.25 81 LEU B N 1
ATOM 1721 C CA . LEU B 1 81 ? -1.682 16.031 3.268 1 97.25 81 LEU B CA 1
ATOM 1722 C C . LEU B 1 81 ? -2.047 17.203 2.365 1 97.25 81 LEU B C 1
ATOM 1724 O O . LEU B 1 81 ? -1.728 18.344 2.676 1 97.25 81 LEU B O 1
ATOM 1728 N N . VAL B 1 82 ? -2.676 16.859 1.278 1 96.5 82 VAL B N 1
ATOM 1729 C CA . VAL B 1 82 ? -3.064 17.906 0.33 1 96.5 82 VAL B CA 1
ATOM 1730 C C . VAL B 1 82 ? -3.979 18.906 1.018 1 96.5 82 VAL B C 1
ATOM 1732 O O . VAL B 1 82 ? -3.771 20.125 0.907 1 96.5 82 VAL B O 1
ATOM 1735 N N . ARG B 1 83 ? -4.988 18.406 1.732 1 96.56 83 ARG B N 1
ATOM 1736 C CA . ARG B 1 83 ? -5.93 19.266 2.443 1 96.56 83 ARG B CA 1
ATOM 1737 C C . ARG B 1 83 ? -5.203 20.188 3.412 1 96.56 83 ARG B C 1
ATOM 1739 O O . ARG B 1 83 ? -5.398 21.406 3.379 1 96.56 83 ARG B O 1
ATOM 1746 N N . ASP B 1 84 ? -4.34 19.625 4.242 1 96.94 84 ASP B N 1
ATOM 1747 C CA . ASP B 1 84 ? -3.713 20.391 5.316 1 96.94 84 ASP B CA 1
ATOM 1748 C C . ASP B 1 84 ? -2.656 21.344 4.77 1 96.94 84 ASP B C 1
ATOM 1750 O O . ASP B 1 84 ? -2.527 22.484 5.242 1 96.94 84 ASP B O 1
ATOM 1754 N N . ILE B 1 85 ? -1.901 20.906 3.748 1 96.94 85 ILE B N 1
ATOM 1755 C CA . ILE B 1 85 ? -0.877 21.766 3.156 1 96.94 85 ILE B CA 1
ATOM 1756 C C . ILE B 1 85 ? -1.537 22.922 2.424 1 96.94 85 ILE B C 1
ATOM 1758 O O . ILE B 1 85 ? -1.115 24.078 2.566 1 96.94 85 ILE B O 1
ATOM 1762 N N . GLN B 1 86 ? -2.535 22.609 1.63 1 97 86 GLN B N 1
ATOM 1763 C CA . GLN B 1 86 ? -3.219 23.656 0.885 1 97 86 GLN B CA 1
ATOM 1764 C C . GLN B 1 86 ? -3.809 24.703 1.826 1 97 86 GLN B C 1
ATOM 1766 O O . GLN B 1 86 ? -3.73 25.906 1.556 1 97 86 GLN B O 1
ATOM 1771 N N . LYS B 1 87 ? -4.375 24.234 2.887 1 96.44 87 LYS B N 1
ATOM 1772 C CA . LYS B 1 87 ? -4.938 25.141 3.881 1 96.44 87 LYS B CA 1
ATOM 1773 C C . LYS B 1 87 ? -3.85 26 4.52 1 96.44 87 LYS B C 1
ATOM 1775 O O . LYS B 1 87 ? -3.994 27.219 4.621 1 96.44 87 LYS B O 1
ATOM 1780 N N . LEU B 1 88 ? -2.76 25.375 4.93 1 96.12 88 LEU B N 1
ATOM 1781 C CA . LEU B 1 88 ? -1.702 26.062 5.664 1 96.12 88 LEU B CA 1
ATOM 1782 C C . LEU B 1 88 ? -0.971 27.062 4.762 1 96.12 88 LEU B C 1
ATOM 1784 O O . LEU B 1 88 ? -0.604 28.156 5.203 1 96.12 88 LEU B O 1
ATOM 1788 N N . TYR B 1 89 ? -0.849 26.75 3.518 1 96.12 89 TYR B N 1
ATOM 1789 C CA . TYR B 1 89 ? -0.016 27.547 2.625 1 96.12 89 TYR B CA 1
ATOM 1790 C C . TYR B 1 89 ? -0.87 28.312 1.628 1 96.12 89 TYR B C 1
ATOM 1792 O O . TYR B 1 89 ? -0.342 29.016 0.757 1 96.12 89 TYR B O 1
ATOM 1800 N N . ASN B 1 90 ? -2.123 28.141 1.796 1 95.31 90 ASN B N 1
ATOM 1801 C CA . ASN B 1 90 ? -3.068 28.812 0.917 1 95.31 90 ASN B CA 1
ATOM 1802 C C . ASN B 1 90 ? -2.791 28.5 -0.552 1 95.31 90 ASN B C 1
ATOM 1804 O O . ASN B 1 90 ? -2.65 29.422 -1.367 1 95.31 90 ASN B O 1
ATOM 1808 N N . LEU B 1 91 ? -2.691 27.188 -0.837 1 95.25 91 LEU B N 1
ATOM 1809 C CA . LEU B 1 91 ? -2.498 26.688 -2.191 1 95.25 91 LEU B CA 1
ATOM 1810 C C . LEU B 1 91 ? -3.773 26.031 -2.717 1 95.25 91 LEU B C 1
ATOM 1812 O O . LEU B 1 91 ? -4.66 25.672 -1.937 1 95.25 91 LEU B O 1
ATOM 1816 N N . ASN B 1 92 ? -3.871 25.891 -4.113 1 94.94 92 ASN B N 1
ATOM 1817 C CA . ASN B 1 92 ? -5.051 25.25 -4.676 1 94.94 92 ASN B CA 1
ATOM 1818 C C . ASN B 1 92 ? -4.676 24.297 -5.812 1 94.94 92 ASN B C 1
ATOM 1820 O O . ASN B 1 92 ? -5.551 23.781 -6.508 1 94.94 92 ASN B O 1
ATOM 1824 N N . TRP B 1 93 ? -3.393 24.062 -6 1 95.31 93 TRP B N 1
ATOM 1825 C CA . TRP B 1 93 ? -2.953 23.281 -7.145 1 95.31 93 TRP B CA 1
ATOM 1826 C C . TRP B 1 93 ? -2.416 21.922 -6.699 1 95.31 93 TRP B C 1
ATOM 1828 O O . TRP B 1 93 ? -2.186 21.031 -7.527 1 95.31 93 TRP B O 1
ATOM 1838 N N . LEU B 1 94 ? -2.143 21.703 -5.418 1 95.44 94 LEU B N 1
ATOM 1839 C CA . LEU B 1 94 ? -1.468 20.516 -4.902 1 95.44 94 LEU B CA 1
ATOM 1840 C C . LEU B 1 94 ? -2.342 19.266 -5.062 1 95.44 94 LEU B C 1
ATOM 1842 O O . LEU B 1 94 ? -3.545 19.312 -4.793 1 95.44 94 LEU B O 1
ATOM 1846 N N . LYS B 1 95 ? -1.713 18.266 -5.582 1 95.69 95 LYS B N 1
ATOM 1847 C CA . LYS B 1 95 ? -2.359 16.969 -5.715 1 95.69 95 LYS B CA 1
ATOM 1848 C C . LYS B 1 95 ? -1.562 15.883 -4.992 1 95.69 95 LYS B C 1
ATOM 1850 O O . LYS B 1 95 ? -0.354 16.016 -4.793 1 95.69 95 LYS B O 1
ATOM 1855 N N . PRO B 1 96 ? -2.281 14.789 -4.578 1 96.44 96 PRO B N 1
ATOM 1856 C CA . PRO B 1 96 ? -1.577 13.711 -3.887 1 96.44 96 PRO B CA 1
ATOM 1857 C C . PRO B 1 96 ? -0.371 13.195 -4.668 1 96.44 96 PRO B C 1
ATOM 1859 O O . PRO B 1 96 ? 0.666 12.883 -4.078 1 96.44 96 PRO B O 1
ATOM 1862 N N . GLU B 1 97 ? -0.468 13.203 -5.973 1 93.88 97 GLU B N 1
ATOM 1863 C CA . GLU B 1 97 ? 0.589 12.672 -6.828 1 93.88 97 GLU B CA 1
ATOM 1864 C C . GLU B 1 97 ? 1.861 13.508 -6.715 1 93.88 97 GLU B C 1
ATOM 1866 O O . GLU B 1 97 ? 2.967 13 -6.906 1 93.88 97 GLU B O 1
ATOM 1871 N N . HIS B 1 98 ? 1.692 14.758 -6.418 1 94.94 98 HIS B N 1
ATOM 1872 C CA . HIS B 1 98 ? 2.846 15.633 -6.227 1 94.94 98 HIS B CA 1
ATOM 1873 C C . HIS B 1 98 ? 3.635 15.242 -4.984 1 94.94 98 HIS B C 1
ATOM 1875 O O . HIS B 1 98 ? 4.801 15.609 -4.84 1 94.94 98 HIS B O 1
ATOM 1881 N N . LEU B 1 99 ? 2.965 14.5 -4.098 1 94.88 99 LEU B N 1
ATOM 1882 C CA . LEU B 1 99 ? 3.582 14.086 -2.84 1 94.88 99 LEU B CA 1
ATOM 1883 C C . LEU B 1 99 ? 3.859 12.586 -2.834 1 94.88 99 LEU B C 1
ATOM 1885 O O . LEU B 1 99 ? 4.074 12 -1.772 1 94.88 99 LEU B O 1
ATOM 1889 N N . TYR B 1 100 ? 3.727 11.938 -3.988 1 93.38 100 TYR B N 1
ATOM 1890 C CA . TYR B 1 100 ? 4.059 10.539 -4.238 1 93.38 100 TYR B CA 1
ATOM 1891 C C . TYR B 1 100 ? 3.076 9.609 -3.537 1 93.38 100 TYR B C 1
ATOM 1893 O O . TYR B 1 100 ? 3.463 8.555 -3.027 1 93.38 100 TYR B O 1
ATOM 1901 N N . PHE B 1 101 ? 1.852 10.078 -3.443 1 95.94 101 PHE B N 1
ATOM 1902 C CA . PHE B 1 101 ? 0.75 9.242 -2.988 1 95.94 101 PHE B CA 1
ATOM 1903 C C . PHE B 1 101 ? -0.228 8.969 -4.125 1 95.94 101 PHE B C 1
ATOM 1905 O O . PHE B 1 101 ? -0.302 9.734 -5.086 1 95.94 101 PHE B O 1
ATOM 1912 N N . PRO B 1 102 ? -0.904 7.852 -3.98 1 92.75 102 PRO B N 1
ATOM 1913 C CA . PRO B 1 102 ? -1.842 7.535 -5.059 1 92.75 102 PRO B CA 1
ATOM 1914 C C . PRO B 1 102 ? -3.037 8.484 -5.102 1 92.75 102 PRO B C 1
ATOM 1916 O O . PRO B 1 102 ? -3.451 9.008 -4.062 1 92.75 102 PRO B O 1
ATOM 1919 N N . PRO B 1 103 ? -3.533 8.664 -6.309 1 88.44 103 PRO B N 1
ATOM 1920 C CA . PRO B 1 103 ? -4.762 9.453 -6.418 1 88.44 103 PRO B CA 1
ATOM 1921 C C . PRO B 1 103 ? -5.969 8.766 -5.789 1 88.44 103 PRO B C 1
ATOM 1923 O O . PRO B 1 103 ? -5.984 7.535 -5.664 1 88.44 103 PRO B O 1
ATOM 1926 N N . PRO B 1 104 ? -6.895 9.594 -5.312 1 80.31 104 PRO B N 1
ATOM 1927 C CA . PRO B 1 104 ? -8.094 8.992 -4.719 1 80.31 104 PRO B CA 1
ATOM 1928 C C . PRO B 1 104 ? -8.914 8.195 -5.727 1 80.31 104 PRO B C 1
ATOM 1930 O O . PRO B 1 104 ? -8.961 8.547 -6.906 1 80.31 104 PRO B O 1
ATOM 1933 N N . ASN B 1 105 ? -9.164 6.953 -5.289 1 72.5 105 ASN B N 1
ATOM 1934 C CA . ASN B 1 105 ? -10.102 6.234 -6.145 1 72.5 105 ASN B CA 1
ATOM 1935 C C . ASN B 1 105 ? -11.438 6.961 -6.25 1 72.5 105 ASN B C 1
ATOM 1937 O O . ASN B 1 105 ? -11.688 7.91 -5.504 1 72.5 105 ASN B O 1
ATOM 1941 N N . ASN B 1 106 ? -12.344 6.582 -7.078 1 56.38 106 ASN B N 1
ATOM 1942 C CA . ASN B 1 106 ? -13.617 7.258 -7.258 1 56.38 106 ASN B CA 1
ATOM 1943 C C . ASN B 1 106 ? -14.258 7.617 -5.918 1 56.38 106 ASN B C 1
ATOM 1945 O O . ASN B 1 106 ? -14.031 6.934 -4.918 1 56.38 106 ASN B O 1
ATOM 1949 N N . LEU B 1 107 ? -14.602 8.945 -5.699 1 47.19 107 LEU B N 1
ATOM 1950 C CA . LEU B 1 107 ? -15.227 9.695 -4.613 1 47.19 107 LEU B CA 1
ATOM 1951 C C . LEU B 1 107 ? -16.094 8.789 -3.75 1 47.19 107 LEU B C 1
ATOM 1953 O O . LEU B 1 107 ? -16.219 9.008 -2.543 1 47.19 107 LEU B O 1
ATOM 1957 N N . GLU B 1 108 ? -16.562 7.867 -4.359 1 46.97 108 GLU B N 1
ATOM 1958 C CA . GLU B 1 108 ? -17.547 7.082 -3.619 1 46.97 108 GLU B CA 1
ATOM 1959 C C . GLU B 1 108 ? -16.891 6.312 -2.473 1 46.97 108 GLU B C 1
ATOM 1961 O O . GLU B 1 108 ? -17.453 6.207 -1.386 1 46.97 108 GLU B O 1
ATOM 1966 N N . GLU B 1 109 ? -15.734 5.863 -2.703 1 51.16 109 GLU B N 1
ATOM 1967 C CA . GLU B 1 109 ? -15.117 5.031 -1.672 1 51.16 109 GLU B CA 1
ATOM 1968 C C . GLU B 1 109 ? -14.57 5.883 -0.528 1 51.16 109 GLU B C 1
ATOM 1970 O O . GLU B 1 109 ? -14.648 5.484 0.637 1 51.16 109 GLU B O 1
ATOM 1975 N N . LEU B 1 110 ? -14.062 7.027 -0.847 1 52.66 110 LEU B N 1
ATOM 1976 C CA . LEU B 1 110 ? -13.586 7.953 0.176 1 52.66 110 LEU B CA 1
ATOM 1977 C C . LEU B 1 110 ? -14.734 8.414 1.064 1 52.66 110 LEU B C 1
ATOM 1979 O O . LEU B 1 110 ? -14.547 8.648 2.26 1 52.66 110 LEU B O 1
ATOM 1983 N N . SER B 1 111 ? -15.898 8.461 0.361 1 51.28 111 SER B N 1
ATOM 1984 C CA . SER B 1 111 ? -17.094 8.875 1.083 1 51.28 111 SER B CA 1
ATOM 1985 C C . SER B 1 111 ? -17.422 7.914 2.221 1 51.28 111 SER B C 1
ATOM 1987 O O . SER B 1 111 ? -17.875 8.336 3.289 1 51.28 111 SER B O 1
ATOM 1989 N N . LYS B 1 112 ? -17.172 6.691 1.917 1 50.84 112 LYS B N 1
ATOM 1990 C CA . LYS B 1 112 ? -17.484 5.75 2.99 1 50.84 112 LYS B CA 1
ATOM 1991 C C . LYS B 1 112 ? -16.578 5.969 4.191 1 50.84 112 LYS B C 1
ATOM 1993 O O . LYS B 1 112 ? -17.016 5.895 5.34 1 50.84 112 LYS B O 1
ATOM 1998 N N . ASN B 1 113 ? -15.375 6.227 3.848 1 53 113 ASN B N 1
ATOM 1999 C CA . ASN B 1 113 ? -14.43 6.527 4.918 1 53 113 ASN B CA 1
ATOM 2000 C C . ASN B 1 113 ? -14.805 7.816 5.648 1 53 113 ASN B C 1
ATOM 2002 O O . ASN B 1 113 ? -14.734 7.879 6.879 1 53 113 ASN B O 1
ATOM 2006 N N . GLU B 1 114 ? -15.148 8.758 4.801 1 51.44 114 GLU B N 1
ATOM 2007 C CA . GLU B 1 114 ? -15.609 10.023 5.371 1 51.44 114 GLU B CA 1
ATOM 2008 C C . GLU B 1 114 ? -16.953 9.859 6.059 1 51.44 114 GLU B C 1
ATOM 2010 O O . GLU B 1 114 ? -17.188 10.43 7.125 1 51.44 114 GLU B O 1
ATOM 2015 N N . ILE B 1 115 ? -17.875 9.164 5.293 1 49.34 115 ILE B N 1
ATOM 2016 C CA . ILE B 1 115 ? -19.219 8.977 5.828 1 49.34 115 ILE B CA 1
ATOM 2017 C C . ILE B 1 115 ? -19.125 8.305 7.195 1 49.34 115 ILE B C 1
ATOM 2019 O O . ILE B 1 115 ? -19.828 8.695 8.133 1 49.34 115 ILE B O 1
ATOM 2023 N N . HIS B 1 116 ? -18.312 7.32 7.133 1 50.72 116 HIS B N 1
ATOM 2024 C CA . HIS B 1 116 ? -18.172 6.676 8.43 1 50.72 116 HIS B CA 1
ATOM 2025 C C . HIS B 1 116 ? -17.562 7.633 9.453 1 50.72 116 HIS B C 1
ATOM 2027 O O . HIS B 1 116 ? -17.984 7.648 10.617 1 50.72 116 HIS B O 1
ATOM 2033 N N . LEU B 1 117 ? -16.75 8.469 8.797 1 48.31 117 LEU B N 1
ATOM 2034 C CA . LEU B 1 117 ? -16.188 9.5 9.656 1 48.31 117 LEU B CA 1
ATOM 2035 C C . LEU B 1 117 ? -17.266 10.5 10.078 1 48.31 117 LEU B C 1
ATOM 2037 O O . LEU B 1 117 ? -17.297 10.93 11.234 1 48.31 117 LEU B O 1
ATOM 2041 N N . GLN B 1 118 ? -18.062 10.828 9.086 1 48.41 118 GLN B N 1
ATOM 2042 C CA . GLN B 1 118 ? -19.094 11.812 9.383 1 48.41 118 GLN B CA 1
ATOM 2043 C C . GLN B 1 118 ? -20.156 11.234 10.32 1 48.41 118 GLN B C 1
ATOM 2045 O O . GLN B 1 118 ? -20.656 11.938 11.195 1 48.41 118 GLN B O 1
ATOM 2050 N N . LYS B 1 119 ? -20.562 10.008 9.891 1 49.72 119 LYS B N 1
ATOM 2051 C CA . LYS B 1 119 ? -21.594 9.43 10.734 1 49.72 119 LYS B CA 1
ATOM 2052 C C . LYS B 1 119 ? -21.156 9.398 12.195 1 49.72 119 LYS B C 1
ATOM 2054 O O . LYS B 1 119 ? -21.969 9.633 13.102 1 49.72 119 LYS B O 1
ATOM 2059 N N . LYS B 1 120 ? -19.969 9.273 12.312 1 47.56 120 LYS B N 1
ATOM 2060 C CA . LYS B 1 120 ? -19.422 9.273 13.664 1 47.56 120 LYS B CA 1
ATOM 2061 C C . LYS B 1 120 ? -19.422 10.688 14.258 1 47.56 120 LYS B C 1
ATOM 2063 O O . LYS B 1 120 ? -19.672 10.867 15.453 1 47.56 120 LYS B O 1
ATOM 2068 N N . LYS B 1 121 ? -19.219 11.719 13.367 1 46.03 121 LYS B N 1
ATOM 2069 C CA . LYS B 1 121 ? -19.328 13.109 13.797 1 46.03 121 LYS B CA 1
ATOM 2070 C C . LYS B 1 121 ? -20.766 13.445 14.18 1 46.03 121 LYS B C 1
ATOM 2072 O O . LYS B 1 121 ? -21 14.141 15.172 1 46.03 121 LYS B O 1
ATOM 2077 N N . LYS B 1 122 ? -21.688 12.914 13.438 1 48.56 122 LYS B N 1
ATOM 2078 C CA . LYS B 1 122 ? -23.094 13.211 13.703 1 48.56 122 LYS B CA 1
ATOM 2079 C C . LYS B 1 122 ? -23.562 12.523 14.984 1 48.56 122 LYS B C 1
ATOM 2081 O O . LYS B 1 122 ? -24.297 13.109 15.773 1 48.56 122 LYS B O 1
ATOM 2086 N N . LYS B 1 123 ? -23.109 11.273 15.094 1 46.5 123 LYS B N 1
ATOM 2087 C CA . LYS B 1 123 ? -23.547 10.578 16.297 1 46.5 123 LYS B CA 1
ATOM 2088 C C . LYS B 1 123 ? -22.953 11.219 17.547 1 46.5 123 LYS B C 1
ATOM 2090 O O . LYS B 1 123 ? -23.578 11.234 18.609 1 46.5 123 LYS B O 1
ATOM 2095 N N . LYS B 1 124 ? -21.75 11.781 17.422 1 45.88 124 LYS B N 1
ATOM 2096 C CA . LYS B 1 124 ? -21.141 12.531 18.516 1 45.88 124 LYS B CA 1
ATOM 2097 C C . LYS B 1 124 ? -21.922 13.812 18.812 1 45.88 124 LYS B C 1
ATOM 2099 O O . LYS B 1 124 ? -22.109 14.188 19.969 1 45.88 124 LYS B O 1
ATOM 2104 N N . LYS B 1 125 ? -22.391 14.5 17.781 1 45.06 125 LYS B N 1
ATOM 2105 C CA . LYS B 1 125 ? -23.203 15.695 17.953 1 45.06 125 LYS B CA 1
ATOM 2106 C C . LYS B 1 125 ? -24.531 15.367 18.625 1 45.06 125 LYS B C 1
ATOM 2108 O O . LYS B 1 125 ? -25.016 16.125 19.469 1 45.06 125 LYS B O 1
ATOM 2113 N N . LYS B 1 126 ? -25.125 14.234 18.344 1 45.78 126 LYS B N 1
ATOM 2114 C CA . LYS B 1 126 ? -26.391 13.82 18.922 1 45.78 126 LYS B CA 1
ATOM 2115 C C . LYS B 1 126 ? -26.219 13.406 20.375 1 45.78 126 LYS B C 1
ATOM 2117 O O . LYS B 1 126 ? -27.047 13.742 21.234 1 45.78 126 LYS B O 1
ATOM 2122 N N . LYS B 1 127 ? -25.156 12.711 20.625 1 47.53 127 LYS B N 1
ATOM 2123 C CA . LYS B 1 127 ? -24.906 12.305 22.016 1 47.53 127 LYS B CA 1
ATOM 2124 C C . LYS B 1 127 ? -24.594 13.516 22.891 1 47.53 127 LYS B C 1
ATOM 2126 O O . LYS B 1 127 ? -24.953 13.539 24.078 1 47.53 127 LYS B O 1
ATOM 2131 N N . LEU B 1 128 ? -23.922 14.453 22.188 1 41.94 128 LEU B N 1
ATOM 2132 C CA . LEU B 1 128 ? -23.625 15.703 22.891 1 41.94 128 LEU B CA 1
ATOM 2133 C C . LEU B 1 128 ? -24.906 16.5 23.141 1 41.94 128 LEU B C 1
ATOM 2135 O O . LEU B 1 128 ? -25.047 17.125 24.188 1 41.94 128 LEU B O 1
ATOM 2139 N N . LYS B 1 129 ? -25.875 16.359 22.406 1 47.62 129 LYS B N 1
ATOM 2140 C CA . LYS B 1 129 ? -27.156 17.031 22.562 1 47.62 129 LYS B CA 1
ATOM 2141 C C . LYS B 1 129 ? -28.016 16.344 23.625 1 47.62 129 LYS B C 1
ATOM 2143 O O . LYS B 1 129 ? -28.734 17 24.391 1 47.62 129 LYS B O 1
ATOM 2148 N N . ILE B 1 130 ? -27.891 14.961 23.641 1 45.31 130 ILE B N 1
ATOM 2149 C CA . ILE B 1 130 ? -28.734 14.234 24.578 1 45.31 130 ILE B CA 1
ATOM 2150 C C . ILE B 1 130 ? -28.203 14.43 26 1 45.31 130 ILE B C 1
ATOM 2152 O O . ILE B 1 130 ? -28.969 14.43 26.969 1 45.31 130 ILE B O 1
ATOM 2156 N N . LYS B 1 131 ? -26.938 14.594 26.094 1 49 131 LYS B N 1
ATOM 2157 C CA . LYS B 1 131 ? -26.391 14.805 27.438 1 49 131 LYS B CA 1
ATOM 2158 C C . LYS B 1 131 ? -26.703 16.219 27.938 1 49 131 LYS B C 1
ATOM 2160 O O . LYS B 1 131 ? -26.578 16.5 29.125 1 49 131 LYS B O 1
ATOM 2165 N N . LYS B 1 132 ? -26.859 17.109 26.906 1 40.59 132 LYS B N 1
ATOM 2166 C CA . LYS B 1 132 ? -27.156 18.469 27.344 1 40.59 132 LYS B CA 1
ATOM 2167 C C . LYS B 1 132 ? -28.625 18.641 27.688 1 40.59 132 LYS B C 1
ATOM 2169 O O . LYS B 1 132 ? -29.062 19.703 28.125 1 40.59 132 LYS B O 1
ATOM 2174 N N . THR B 1 133 ? -29.281 17.469 27.312 1 37.41 133 THR B N 1
ATOM 2175 C CA . THR B 1 133 ? -30.656 17.609 27.781 1 37.41 133 THR B CA 1
ATOM 2176 C C . THR B 1 133 ? -30.812 16.984 29.172 1 37.41 133 THR B C 1
ATOM 2178 O O . THR B 1 133 ? -30.281 15.906 29.438 1 37.41 133 THR B O 1
#

Solvent-accessible surface area (backbone atoms only — not comparable to full-atom values): 14112 Å² total; per-residue (Å²): 116,85,82,66,42,68,44,75,59,72,50,29,45,50,77,45,82,49,73,60,90,88,51,73,38,64,32,40,40,39,32,20,47,41,41,77,40,90,52,78,88,54,36,13,26,8,19,29,32,41,38,66,55,75,87,47,58,36,39,67,20,61,14,91,34,34,49,46,2,47,55,35,29,43,26,48,51,19,51,52,48,35,54,41,47,24,64,76,66,71,50,88,78,76,46,25,59,81,71,78,24,52,68,75,65,69,68,67,60,55,38,51,57,44,43,54,48,42,52,50,50,51,51,38,55,49,52,55,52,55,69,72,93,112,83,81,67,42,67,45,74,60,73,50,29,46,48,76,44,82,48,72,60,91,88,51,73,38,66,32,40,39,39,32,20,47,42,39,78,40,91,53,77,88,54,36,13,27,8,20,30,32,41,39,66,55,74,87,49,58,37,40,68,20,59,14,90,34,34,49,46,2,47,55,34,31,43,26,48,51,17,52,52,48,36,54,40,47,24,64,75,66,71,51,88,76,76,46,26,60,81,71,76,24,52,68,73,65,70,66,67,60,55,39,50,56,43,42,54,48,41,52,48,51,50,52,35,54,48,53,54,50,54,68,72,93

Sequence (266 aa):
MKNTYRLGTIIAEREILFQVGKKKSEIHIKIGKPKLHPDPVIRWYCPLQIIGIGSEKAHGAFGSDSIRAIEMAFQMAGLLLVRDIQKLYNLNWLKPEHLYFPPPNNLEELSKNEIHLQKKKKKKKKKLKIKKTMKNTYRLGTIIAEREILFQVGKKKSEIHIKIGKPKLHPDPVIRWYCPLQIIGIGSEKAHGAFGSDSIRAIEMAFQMAGLLLVRDIQKLYNLNWLKPEHLYFPPPNNLEELSKNEIHLQKKKKKKKKKLKIKKT

Nearest PDB structures (foldseek):
  6i7a-assembly1_A  TM=3.889E-01  e=2.150E+00  Homo sapiens
  7ef2-assembly2_B  TM=2.618E-01  e=2.150E+00  Zea mays
  6i7a-assembly1_A  TM=3.889E-01  e=2.210E+00  Homo sapiens
  7ef2-assembly2_B  TM=2.617E-01  e=2.210E+00  Zea mays

Organism: Leptospira interrogans serogroup Icterohaemorrhagiae serovar Lai (strain 56601) (NCBI:txid189518)

Secondary structure (DSSP, 8-state):
--------SEEEEEEEEEEETTEEEEEEEEEEPPEE-SSTTT-EEEEEEEESSTT--EEEEEESSHHHHHHHHHHHHHHHHHHHHHHHHT-S---GGGGT-PPPP-HHHHHHHHHHHHHHHHHHHHHHHHH--/--------SEEEEEEEEEEETTEEEEEEEEEEPPEE-SSTTT-EEEEEEEESSTT--EEEEEESSHHHHHHHHHHHHHHHHHHHHHHHHT-S---GGGGT-PPPP-HHHHHHHHHHHHHHHHHHHHHHHHHT-